Protein AF-A0A9P5XD31-F1 (afdb_monomer_lite)

Organism: NCBI:txid1400762

Foldseek 3Di:
DDDPPPPPDPDPDPLLVLLVVLLVCLQVVLVVLLVVLVVVLVVCPPDDPVVNVLSVVSSVLSPLSNVLSVLSNVCSVVVDLVSLVVSLVSLVVSLVVLVVSLVVVLVCLVPDDPVVVLCSQCPPPPDPVSSVVSSVVSVVCSVVSNVVSVVVSVSSVVSSVSSVVSSVVSVVVVVVVVVVVVVVVPPPDPPPPPPPPPPDDDDDDDDDDDDDDDDD

Radius of gyration: 34.74 Å; chains: 1; bounding box: 66×49×117 Å

Sequence (216 aa):
MAYVRSRKFCCCIPVRFGVFLLSFLGMGGGILLSVLGWWSIALIIPVSKPDEIALYFSSVMYTLLALVSLFGFAGAIIKSIRMVASFASALLVHLVFSVGIGIYAIYTVFKQDPQDIFNKCVGNAGDAYAESICKDSFAIIKGVTIAVYIITWLLQLYAYFVVLRYVEQLEHEESLKRQVIDNILSRPAPINVTTYSAFGSATQPRSAFVNGTNRV

Structure (mmCIF, N/CA/C/O backbone):
data_AF-A0A9P5XD31-F1
#
_entry.id   AF-A0A9P5XD31-F1
#
loop_
_atom_site.group_PDB
_atom_site.id
_atom_site.type_symbol
_atom_site.label_atom_id
_atom_site.label_alt_id
_atom_site.label_comp_id
_atom_site.label_asym_id
_atom_site.label_entity_id
_atom_site.label_seq_id
_atom_site.pdbx_PDB_ins_code
_atom_site.Cartn_x
_atom_site.Cartn_y
_atom_site.Cartn_z
_atom_site.occupancy
_atom_site.B_iso_or_equiv
_atom_site.auth_seq_id
_atom_site.auth_comp_id
_atom_site.auth_asym_id
_atom_site.auth_atom_id
_atom_site.pdbx_PDB_model_num
ATOM 1 N N . MET A 1 1 ? -17.169 12.763 39.592 1.00 40.88 1 MET A N 1
ATOM 2 C CA . MET A 1 1 ? -17.430 12.922 38.145 1.00 40.88 1 MET A CA 1
ATOM 3 C C . MET A 1 1 ? -16.132 12.619 37.420 1.00 40.88 1 MET A C 1
ATOM 5 O O . MET A 1 1 ? -15.160 13.330 37.634 1.00 40.88 1 MET A O 1
ATOM 9 N N . ALA A 1 2 ? -16.065 11.510 36.682 1.00 43.47 2 ALA A N 1
ATOM 10 C CA . ALA A 1 2 ? -14.850 11.126 35.971 1.00 43.47 2 ALA A CA 1
ATOM 11 C C . ALA A 1 2 ? -14.602 12.127 34.838 1.00 43.47 2 ALA A C 1
ATOM 13 O O . ALA A 1 2 ? -15.393 12.231 33.902 1.00 43.47 2 ALA A O 1
ATOM 14 N N . TYR A 1 3 ? -13.529 12.904 34.957 1.00 42.12 3 TYR A N 1
ATOM 15 C CA . TYR A 1 3 ? -13.104 13.842 33.931 1.00 42.12 3 TYR A CA 1
ATOM 16 C C . TYR A 1 3 ? -12.555 13.029 32.754 1.00 42.12 3 TYR A C 1
ATOM 18 O O . TYR A 1 3 ? -11.402 12.596 32.763 1.00 42.12 3 TYR A O 1
ATOM 26 N N . VAL A 1 4 ? -13.397 12.757 31.754 1.00 47.59 4 VAL A N 1
ATOM 27 C CA . VAL A 1 4 ? -12.960 12.128 30.505 1.00 47.59 4 VAL A CA 1
ATOM 28 C C . VAL A 1 4 ? -12.136 13.168 29.761 1.00 47.59 4 VAL A C 1
ATOM 30 O O . VAL A 1 4 ? -12.658 14.000 29.021 1.00 47.59 4 VAL A O 1
ATOM 33 N N . ARG A 1 5 ? -10.823 13.160 30.006 1.00 56.38 5 ARG A N 1
ATOM 34 C CA . ARG A 1 5 ? -9.861 13.977 29.271 1.00 56.38 5 ARG A CA 1
ATOM 35 C C . ARG A 1 5 ? -9.979 13.591 27.801 1.00 56.38 5 ARG A C 1
ATOM 37 O O . ARG A 1 5 ? -9.493 12.539 27.392 1.00 56.38 5 ARG A O 1
ATOM 44 N N . SER A 1 6 ? -10.659 14.428 27.020 1.00 50.31 6 SER A N 1
ATOM 45 C CA . SER A 1 6 ? -10.704 14.317 25.565 1.00 50.31 6 SER A CA 1
ATOM 46 C C . SER A 1 6 ? -9.261 14.368 25.066 1.00 50.31 6 SER A C 1
ATOM 48 O O . SER A 1 6 ? -8.635 15.429 25.047 1.00 50.31 6 SER A O 1
ATOM 50 N N . ARG A 1 7 ? -8.683 13.204 24.748 1.00 56.47 7 ARG A N 1
ATOM 51 C CA . ARG A 1 7 ? -7.345 13.110 24.162 1.00 56.47 7 ARG A CA 1
ATOM 52 C C . ARG A 1 7 ? -7.450 13.546 22.703 1.00 56.47 7 ARG A C 1
ATOM 54 O O . ARG A 1 7 ? -7.589 12.731 21.800 1.00 56.47 7 ARG A O 1
ATOM 61 N N . LYS A 1 8 ? -7.446 14.864 22.494 1.00 42.41 8 LYS A N 1
ATOM 62 C CA . LYS A 1 8 ? -7.222 15.507 21.197 1.00 42.41 8 LYS A CA 1
ATOM 63 C C . LYS A 1 8 ? -5.793 15.155 20.771 1.00 42.41 8 LYS A C 1
ATOM 65 O O . LYS A 1 8 ? -4.841 15.759 21.255 1.00 42.41 8 LYS A O 1
ATOM 70 N N . PHE A 1 9 ? -5.635 14.129 19.942 1.00 45.38 9 PHE A N 1
ATOM 71 C CA . PHE A 1 9 ? -4.352 13.843 19.301 1.00 45.38 9 PHE A CA 1
ATOM 72 C C . PHE A 1 9 ? -4.070 14.904 18.224 1.00 45.38 9 PHE A C 1
ATOM 74 O O . PHE A 1 9 ? -4.993 15.331 17.532 1.00 45.38 9 PHE A O 1
ATOM 81 N N . CYS A 1 10 ? -2.811 15.357 18.179 1.00 46.56 10 CYS A N 1
ATOM 82 C CA . CYS A 1 10 ? -2.215 16.405 17.340 1.00 46.56 10 CYS A CA 1
ATOM 83 C C . CYS A 1 10 ? -3.060 16.892 16.147 1.00 46.56 10 CYS A C 1
ATOM 85 O O . CYS A 1 10 ? -3.234 16.175 15.167 1.00 46.56 10 CYS A O 1
ATOM 87 N N . CYS A 1 11 ? -3.475 18.163 16.215 1.00 45.62 11 CYS A N 1
ATOM 88 C CA . CYS A 1 11 ? -4.006 18.961 15.103 1.00 45.62 11 CYS A CA 1
ATOM 89 C C . CYS A 1 11 ? -5.365 18.513 14.528 1.00 45.62 11 CYS A C 1
ATOM 91 O O . CYS A 1 11 ? -5.452 18.184 13.357 1.00 45.62 11 CYS A O 1
ATOM 93 N N . CYS A 1 12 ? -6.441 18.571 15.323 1.00 50.81 12 CYS A N 1
ATOM 94 C CA . CYS A 1 12 ? -7.855 18.680 14.891 1.00 50.81 12 CYS A CA 1
ATOM 95 C C . CYS A 1 12 ? -8.448 17.648 13.903 1.00 50.81 12 CYS A C 1
ATOM 97 O O . CYS A 1 12 ? -9.654 17.704 13.666 1.00 50.81 12 CYS A O 1
ATOM 99 N N . ILE A 1 13 ? -7.685 16.699 13.364 1.00 52.78 13 ILE A N 1
ATOM 100 C CA . ILE A 1 13 ? -8.183 15.728 12.392 1.00 52.78 13 ILE A CA 1
ATOM 101 C C . ILE A 1 13 ? -8.625 14.477 13.156 1.00 52.78 13 ILE A C 1
ATOM 103 O O . ILE A 1 13 ? -7.798 13.803 13.774 1.00 52.78 13 ILE A O 1
ATOM 107 N N . PRO A 1 14 ? -9.928 14.143 13.166 1.00 66.81 14 PRO A N 1
ATOM 108 C CA . PRO A 1 14 ? -10.378 12.897 13.760 1.00 66.81 14 PRO A CA 1
ATOM 109 C C . PRO A 1 14 ? -9.692 11.738 13.032 1.00 66.81 14 PRO A C 1
ATOM 111 O O . PRO A 1 14 ? -9.735 11.669 11.808 1.00 66.81 14 PRO A O 1
ATOM 114 N N . VAL A 1 15 ? -9.108 10.801 13.785 1.00 65.62 15 VAL A N 1
ATOM 115 C CA . VAL A 1 15 ? -8.477 9.553 13.291 1.00 65.62 15 VAL A CA 1
ATOM 116 C C . VAL A 1 15 ? -9.346 8.853 12.230 1.00 65.62 15 VAL A C 1
ATOM 118 O O . VAL A 1 15 ? -8.844 8.290 11.262 1.00 65.62 15 VAL A O 1
ATOM 121 N N . ARG A 1 16 ? -10.672 8.986 12.354 1.00 71.69 16 ARG A N 1
ATOM 122 C CA . ARG A 1 16 ? -11.671 8.497 11.393 1.00 71.69 16 ARG A CA 1
ATOM 123 C C . ARG A 1 16 ? -11.577 9.128 9.998 1.00 71.69 16 ARG A C 1
ATOM 125 O O . ARG A 1 16 ? -11.766 8.422 9.017 1.00 71.69 16 ARG A O 1
ATOM 132 N N . PHE A 1 17 ? -11.280 10.423 9.895 1.00 76.88 17 PHE A N 1
ATOM 133 C CA . PHE A 1 17 ? -11.116 11.104 8.607 1.00 76.88 17 PHE A CA 1
ATOM 134 C C . PHE A 1 17 ? -9.840 10.650 7.891 1.00 76.88 17 PHE A C 1
ATOM 136 O O . PHE A 1 17 ? -9.850 10.496 6.676 1.00 76.88 17 PHE A O 1
ATOM 143 N N . GLY A 1 18 ? -8.777 10.345 8.645 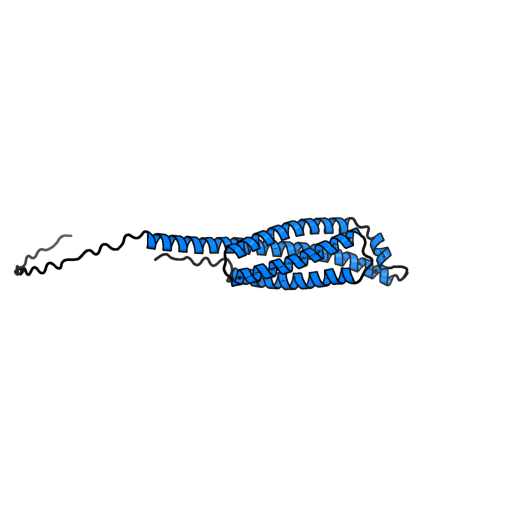1.00 75.56 18 GLY A N 1
ATOM 144 C CA . GLY A 1 18 ? -7.554 9.758 8.093 1.00 75.56 18 GLY A CA 1
ATOM 145 C C . GLY A 1 18 ? -7.817 8.412 7.415 1.00 75.56 18 GLY A C 1
ATOM 146 O O . GLY A 1 18 ? -7.471 8.237 6.252 1.00 75.56 18 GLY A O 1
ATOM 147 N N . VAL A 1 19 ? -8.507 7.489 8.098 1.00 74.44 19 VAL A N 1
ATOM 148 C CA . VAL A 1 19 ? -8.871 6.179 7.518 1.00 74.44 19 VAL A CA 1
ATOM 149 C C . VAL A 1 19 ? -9.775 6.341 6.292 1.00 74.44 19 VAL A C 1
ATOM 151 O O . VAL A 1 19 ? -9.590 5.639 5.299 1.00 74.44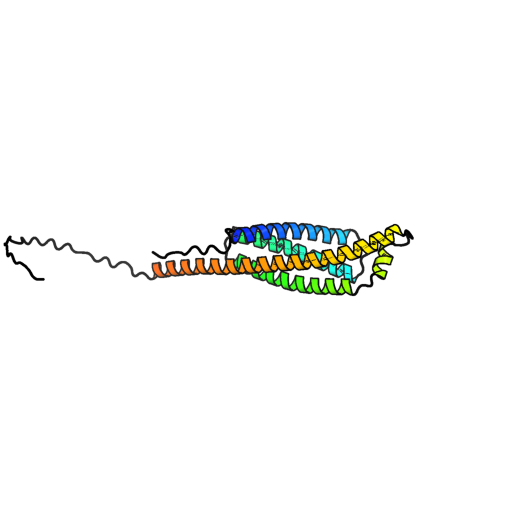 19 VAL A O 1
ATOM 154 N N . PHE A 1 20 ? -10.715 7.290 6.325 1.00 80.69 20 PHE A N 1
ATOM 155 C CA . PHE A 1 20 ? -11.604 7.573 5.198 1.00 80.69 20 PHE A CA 1
ATOM 156 C C . PHE A 1 20 ? -10.837 8.067 3.963 1.00 80.69 20 PHE A C 1
ATOM 158 O O . PHE A 1 20 ? -10.995 7.514 2.875 1.00 80.69 20 PHE A O 1
ATOM 165 N N . LEU A 1 21 ? -9.961 9.061 4.136 1.00 83.44 21 LEU A N 1
ATOM 166 C CA . LEU A 1 21 ? -9.166 9.627 3.046 1.00 83.44 21 LEU A CA 1
ATOM 167 C C . LEU A 1 21 ? -8.198 8.589 2.461 1.00 83.44 21 LEU A C 1
ATOM 169 O O . LEU A 1 21 ? -8.089 8.459 1.244 1.00 83.44 21 LEU A O 1
ATOM 173 N N . LEU A 1 22 ? -7.541 7.810 3.326 1.00 81.81 22 LEU A N 1
ATOM 174 C CA . LEU A 1 22 ? -6.624 6.745 2.916 1.00 81.81 22 LEU A CA 1
ATOM 175 C C . LEU A 1 22 ? -7.350 5.612 2.185 1.00 81.81 22 LEU A C 1
ATOM 177 O O . LEU A 1 22 ? -6.807 5.083 1.222 1.00 81.81 22 LEU A O 1
ATOM 181 N N . SER A 1 23 ? -8.583 5.277 2.578 1.00 84.75 23 SER A N 1
ATOM 182 C CA . SER A 1 23 ? -9.398 4.287 1.859 1.00 84.75 23 SER A CA 1
ATOM 183 C C . SER A 1 23 ? -9.803 4.796 0.475 1.00 84.75 23 SER A C 1
ATOM 185 O O . SER A 1 23 ? -9.784 4.034 -0.485 1.00 84.75 23 SER A O 1
ATOM 187 N N . PHE A 1 24 ? -10.118 6.089 0.344 1.00 86.31 24 PHE A N 1
ATOM 188 C CA . PHE A 1 24 ? -10.466 6.686 -0.947 1.00 86.31 24 PHE A CA 1
ATOM 189 C C . PHE A 1 24 ? -9.264 6.730 -1.901 1.00 86.31 24 PHE A C 1
ATOM 191 O O . PHE A 1 24 ? -9.373 6.332 -3.059 1.00 86.31 24 PHE A O 1
ATOM 198 N N . LEU A 1 25 ? -8.098 7.144 -1.396 1.00 86.69 25 LEU A N 1
ATOM 199 C CA . LEU A 1 25 ? -6.833 7.125 -2.136 1.00 86.69 25 LEU A CA 1
ATOM 200 C C . LEU A 1 25 ? -6.405 5.699 -2.499 1.00 86.69 25 LEU A C 1
ATOM 202 O O . LEU A 1 25 ? -6.011 5.455 -3.635 1.00 86.69 25 LEU A O 1
ATOM 206 N N . GLY A 1 26 ? -6.513 4.754 -1.563 1.00 85.81 26 GLY A N 1
ATOM 207 C CA . GLY A 1 26 ? -6.176 3.348 -1.785 1.00 85.81 26 GLY A CA 1
ATOM 208 C C . GLY A 1 26 ? -7.095 2.676 -2.803 1.00 85.81 26 GLY A C 1
ATOM 209 O O . GLY A 1 26 ? -6.621 1.949 -3.672 1.00 85.81 26 GLY A O 1
ATOM 210 N N . MET A 1 27 ? -8.395 2.976 -2.763 1.00 88.12 27 MET A N 1
ATOM 211 C CA . MET A 1 27 ? -9.366 2.471 -3.732 1.00 88.12 27 MET A CA 1
ATOM 212 C C . MET A 1 27 ? -9.144 3.090 -5.115 1.00 88.12 27 MET A C 1
ATOM 214 O O . MET A 1 27 ? -9.039 2.359 -6.095 1.00 88.12 27 MET A O 1
ATOM 218 N N . GLY A 1 28 ? -9.023 4.418 -5.202 1.00 89.38 28 GLY A N 1
ATOM 219 C CA . GLY A 1 28 ? -8.788 5.114 -6.468 1.00 89.38 28 GLY A CA 1
ATOM 220 C C . GLY A 1 28 ? -7.462 4.712 -7.113 1.00 89.38 28 GLY A C 1
ATOM 221 O O . GLY A 1 28 ? -7.433 4.325 -8.279 1.00 89.38 28 GLY A O 1
ATOM 222 N N . GLY A 1 29 ? -6.376 4.729 -6.336 1.00 87.25 29 GLY A N 1
ATOM 223 C CA . GLY A 1 29 ? -5.053 4.309 -6.791 1.00 87.25 29 GLY A CA 1
ATOM 224 C C . GLY A 1 29 ? -5.000 2.823 -7.147 1.00 87.25 29 GLY A C 1
ATOM 225 O O . GLY A 1 29 ? -4.500 2.471 -8.210 1.00 87.25 29 GLY A O 1
ATOM 226 N N . GLY A 1 30 ? -5.566 1.951 -6.307 1.00 88.44 30 GLY A N 1
ATOM 227 C CA . GLY A 1 30 ? -5.591 0.507 -6.543 1.00 88.44 30 GLY A CA 1
ATOM 228 C C . GLY A 1 30 ? -6.379 0.120 -7.794 1.00 88.44 30 GLY A C 1
ATOM 229 O O . GLY A 1 30 ? -5.882 -0.655 -8.606 1.00 88.44 30 GLY A O 1
ATOM 230 N N . ILE A 1 31 ? -7.571 0.693 -7.998 1.00 91.94 31 ILE A N 1
ATOM 231 C CA . ILE A 1 31 ? -8.388 0.427 -9.192 1.00 91.94 31 ILE A CA 1
ATOM 232 C C . ILE A 1 31 ? -7.684 0.941 -10.447 1.00 91.94 31 ILE A C 1
ATOM 234 O O . ILE A 1 31 ? -7.544 0.186 -11.406 1.00 91.94 31 ILE A O 1
ATOM 238 N N . LEU A 1 32 ? -7.215 2.193 -10.445 1.00 92.50 32 LEU A N 1
ATOM 239 C CA . LEU A 1 32 ? -6.570 2.788 -11.616 1.00 92.50 32 LEU A CA 1
ATOM 240 C C . LEU A 1 32 ? -5.329 1.985 -12.032 1.00 92.50 32 LEU A C 1
ATOM 242 O O . LEU A 1 32 ? -5.208 1.591 -13.190 1.00 92.50 32 LEU A O 1
ATOM 246 N N . LEU A 1 33 ? -4.438 1.686 -11.082 1.00 89.75 33 LEU A N 1
ATOM 247 C CA . LEU A 1 33 ? -3.218 0.923 -11.353 1.00 89.75 33 LEU A CA 1
ATOM 248 C C . LEU A 1 33 ? -3.513 -0.529 -11.734 1.00 89.75 33 LEU A C 1
ATOM 250 O O . LEU A 1 33 ? -2.829 -1.082 -12.589 1.00 89.75 33 LEU A O 1
ATOM 254 N N . SER A 1 34 ? -4.547 -1.142 -11.154 1.00 90.88 34 SER A N 1
ATOM 255 C CA . SER A 1 34 ? -4.960 -2.491 -11.533 1.00 90.88 34 SER A CA 1
ATOM 256 C C . SER A 1 34 ? -5.483 -2.546 -12.966 1.00 90.88 34 SER A C 1
ATOM 258 O O . SER A 1 34 ? -5.060 -3.415 -13.725 1.00 90.88 34 SER A O 1
ATOM 260 N N . VAL A 1 35 ? -6.360 -1.615 -13.356 1.00 92.62 35 VAL A N 1
ATOM 261 C CA . VAL A 1 35 ? -6.885 -1.546 -14.725 1.00 92.62 35 VAL A CA 1
ATOM 262 C C . VAL A 1 35 ? -5.742 -1.333 -15.712 1.00 92.62 35 VAL A C 1
ATOM 264 O O . VAL A 1 35 ? -5.664 -2.064 -16.692 1.00 92.62 35 VAL A O 1
ATOM 267 N N . LEU A 1 36 ? -4.817 -0.409 -15.429 1.00 89.25 36 LEU A N 1
ATOM 268 C CA . LEU A 1 36 ? -3.641 -0.182 -16.275 1.00 89.25 36 LEU A CA 1
ATOM 269 C C . LEU A 1 36 ? -2.738 -1.420 -16.365 1.00 89.25 36 LEU A C 1
ATOM 271 O O . LEU A 1 36 ? -2.255 -1.739 -17.451 1.00 89.25 36 LEU A O 1
ATOM 275 N N . GLY A 1 37 ? -2.540 -2.137 -15.257 1.00 87.12 37 GLY A N 1
ATOM 276 C CA . GLY A 1 37 ? -1.764 -3.376 -15.222 1.00 87.12 37 GLY A CA 1
ATOM 277 C C . GLY A 1 37 ? -2.378 -4.459 -16.106 1.00 87.12 37 GLY A C 1
ATOM 278 O O . GLY A 1 37 ? -1.734 -4.939 -17.035 1.00 87.12 37 GLY A O 1
ATOM 279 N N . TRP A 1 38 ? -3.659 -4.773 -15.899 1.00 91.31 38 TRP A N 1
ATOM 280 C CA . TRP A 1 38 ? -4.370 -5.770 -16.706 1.00 91.31 38 TRP A CA 1
ATOM 281 C C . TRP A 1 38 ? -4.480 -5.374 -18.176 1.00 91.31 38 TRP A C 1
ATOM 283 O O . TRP A 1 38 ? -4.311 -6.217 -19.054 1.00 91.31 38 TRP A O 1
ATOM 293 N N . TRP A 1 39 ? -4.713 -4.091 -18.451 1.00 90.12 39 TRP A N 1
ATOM 294 C CA . TRP A 1 39 ? -4.734 -3.552 -19.806 1.00 90.12 39 TRP A CA 1
ATOM 295 C C . TRP A 1 39 ? -3.386 -3.733 -20.513 1.00 90.12 39 TRP A C 1
ATOM 297 O O . TRP A 1 39 ? -3.344 -4.136 -21.673 1.00 90.12 39 TRP A O 1
ATOM 307 N N . SER A 1 40 ? -2.280 -3.509 -19.798 1.00 85.12 40 SER A N 1
ATOM 308 C CA . SER A 1 40 ? -0.928 -3.709 -20.332 1.00 85.12 40 SER A CA 1
ATOM 309 C C . SER A 1 40 ? -0.640 -5.178 -20.651 1.00 85.12 40 SER A C 1
ATOM 311 O O . SER A 1 40 ? 0.004 -5.462 -21.658 1.00 85.12 40 SER A O 1
ATOM 313 N N . ILE A 1 41 ? -1.155 -6.112 -19.842 1.00 85.50 41 ILE A N 1
ATOM 314 C CA . ILE A 1 41 ? -1.060 -7.559 -20.112 1.00 85.50 41 ILE A CA 1
ATOM 315 C C . ILE A 1 41 ? -1.886 -7.923 -21.353 1.00 85.50 41 ILE A C 1
ATOM 317 O O . ILE A 1 41 ? -1.418 -8.655 -22.223 1.00 85.50 41 ILE A O 1
ATOM 321 N N . ALA A 1 42 ? -3.112 -7.403 -21.450 1.00 85.00 42 ALA A N 1
ATOM 322 C CA . ALA A 1 42 ? -4.048 -7.744 -22.519 1.00 85.00 42 ALA A CA 1
ATOM 323 C C . ALA A 1 42 ? -3.584 -7.281 -23.911 1.00 85.00 42 ALA A C 1
ATOM 325 O O . ALA A 1 42 ? -3.917 -7.921 -24.906 1.00 85.00 42 ALA A O 1
ATOM 326 N N . LEU A 1 43 ? -2.813 -6.191 -23.996 1.00 81.00 43 LEU A N 1
ATOM 327 C CA . LEU A 1 43 ? -2.367 -5.615 -25.268 1.00 81.00 43 LEU A CA 1
ATOM 328 C C . LEU A 1 43 ? -1.091 -6.238 -25.867 1.00 81.00 43 LEU A C 1
ATOM 330 O O . LEU A 1 43 ? -0.608 -5.720 -26.869 1.00 81.00 43 LEU A O 1
ATOM 334 N N . ILE A 1 44 ? -0.569 -7.344 -25.313 1.00 61.69 44 ILE A N 1
ATOM 335 C CA . ILE A 1 44 ? 0.600 -8.097 -25.830 1.00 61.69 44 ILE A CA 1
ATOM 336 C C . ILE A 1 44 ? 1.724 -7.155 -26.297 1.00 61.69 44 ILE A C 1
ATOM 338 O O . ILE A 1 44 ? 2.248 -7.254 -27.408 1.00 61.69 44 ILE A O 1
ATOM 342 N N . ILE A 1 45 ? 2.104 -6.201 -25.448 1.00 65.38 45 ILE A N 1
ATOM 343 C CA . ILE A 1 45 ? 3.377 -5.512 -25.654 1.00 65.38 45 ILE A CA 1
ATOM 344 C C . ILE A 1 45 ? 4.453 -6.595 -25.465 1.00 65.38 45 ILE A C 1
ATOM 346 O O . ILE A 1 45 ? 4.367 -7.336 -24.485 1.00 65.38 45 ILE A O 1
ATOM 350 N N . PRO A 1 46 ? 5.422 -6.773 -26.384 1.00 59.50 46 PRO A N 1
ATOM 351 C CA . PRO A 1 46 ? 6.455 -7.799 -26.260 1.00 59.50 46 PRO A CA 1
ATOM 352 C C . PRO A 1 46 ? 7.386 -7.467 -25.086 1.00 59.50 46 PRO A C 1
ATOM 354 O O . PRO A 1 46 ? 8.442 -6.854 -25.234 1.00 59.50 46 PRO A O 1
ATOM 357 N N . VAL A 1 47 ? 6.958 -7.859 -23.892 1.00 64.38 47 VAL A N 1
ATOM 358 C CA . VAL A 1 47 ? 7.669 -7.676 -22.634 1.00 64.38 47 VAL A CA 1
ATOM 359 C C . VAL A 1 47 ? 8.578 -8.885 -22.403 1.00 64.38 47 VAL A C 1
ATOM 361 O O . VAL A 1 47 ? 8.306 -10.000 -22.850 1.00 64.38 47 VAL A O 1
ATOM 364 N N . SER A 1 48 ? 9.726 -8.672 -21.761 1.00 69.62 48 SER A N 1
ATOM 365 C CA . SER A 1 48 ? 10.624 -9.777 -21.431 1.00 69.62 48 SER A CA 1
ATOM 366 C C . SER A 1 48 ? 9.961 -10.713 -20.403 1.00 69.62 48 SER A C 1
ATOM 368 O O . SER A 1 48 ? 9.228 -10.253 -19.532 1.00 69.62 48 SER A O 1
ATOM 370 N N . LYS A 1 49 ? 10.222 -12.029 -20.469 1.00 76.19 49 LYS A N 1
ATOM 371 C CA . LYS A 1 49 ? 9.648 -13.012 -19.525 1.00 76.19 49 LYS A CA 1
ATOM 372 C C . LYS A 1 49 ? 9.757 -12.623 -18.035 1.00 76.19 49 LYS A C 1
ATOM 374 O O . LYS A 1 49 ? 8.781 -12.831 -17.318 1.00 76.19 49 LYS A O 1
ATOM 379 N N . PRO A 1 50 ? 10.888 -12.089 -17.523 1.00 71.69 50 PRO A N 1
ATOM 380 C CA . PRO A 1 50 ? 10.948 -11.669 -16.119 1.00 71.69 50 PRO A CA 1
ATOM 381 C C . PRO A 1 50 ? 10.069 -10.445 -15.819 1.00 71.69 50 PRO A C 1
ATOM 383 O O . PRO A 1 50 ? 9.479 -10.371 -14.741 1.00 71.69 50 PRO A O 1
ATOM 386 N N . ASP A 1 51 ? 9.935 -9.522 -16.770 1.00 74.94 51 ASP A N 1
ATOM 387 C CA . ASP A 1 51 ? 9.125 -8.311 -16.610 1.00 74.94 51 ASP A CA 1
ATOM 388 C C . ASP A 1 51 ? 7.620 -8.628 -16.682 1.00 74.94 51 ASP A C 1
ATOM 390 O O . ASP A 1 51 ? 6.826 -8.030 -15.958 1.00 74.94 51 ASP A O 1
ATOM 394 N N . GLU A 1 52 ? 7.224 -9.622 -17.484 1.00 82.56 52 GLU A N 1
ATOM 395 C CA . GLU A 1 52 ? 5.845 -10.123 -17.565 1.00 82.56 52 GLU A CA 1
ATOM 396 C C . GLU A 1 52 ? 5.366 -10.668 -16.211 1.00 82.56 52 GLU A C 1
ATOM 398 O O . GLU A 1 52 ? 4.282 -10.323 -15.733 1.00 82.56 52 GLU A O 1
ATOM 403 N N . ILE A 1 53 ? 6.211 -11.465 -15.549 1.00 84.12 53 ILE A N 1
ATOM 404 C CA . ILE A 1 53 ? 5.916 -12.031 -14.229 1.00 84.12 53 ILE A CA 1
ATOM 405 C C . ILE A 1 53 ? 5.757 -10.911 -13.193 1.00 84.12 53 ILE A C 1
ATOM 407 O O . ILE A 1 53 ? 4.801 -10.920 -12.414 1.00 84.12 53 ILE A O 1
ATOM 411 N N . ALA A 1 54 ? 6.665 -9.930 -13.190 1.00 82.75 54 ALA A N 1
ATOM 412 C CA . ALA A 1 54 ? 6.585 -8.791 -12.279 1.00 82.75 54 ALA A CA 1
ATOM 413 C C . ALA A 1 54 ? 5.289 -7.992 -12.491 1.00 82.75 54 ALA A C 1
ATOM 415 O O . ALA A 1 54 ? 4.598 -7.670 -11.524 1.00 82.75 54 ALA A O 1
ATOM 416 N N . LEU A 1 55 ? 4.914 -7.740 -13.748 1.00 83.81 55 LEU A N 1
ATOM 417 C CA . LEU A 1 55 ? 3.714 -6.987 -14.103 1.00 83.81 55 LEU A CA 1
ATOM 418 C C . LEU A 1 55 ? 2.428 -7.725 -13.695 1.00 83.81 55 LEU A C 1
ATOM 420 O O . LEU A 1 55 ? 1.486 -7.102 -13.192 1.00 83.81 55 LEU A O 1
ATOM 424 N N . TYR A 1 56 ? 2.410 -9.055 -13.812 1.00 88.88 56 TYR A N 1
ATOM 425 C CA . TYR A 1 56 ? 1.319 -9.893 -13.314 1.00 88.88 56 TYR A CA 1
ATOM 426 C C . TYR A 1 56 ? 1.165 -9.783 -11.790 1.00 88.88 56 TYR A C 1
ATOM 428 O O . TYR A 1 56 ? 0.078 -9.478 -11.290 1.00 88.88 56 TYR A O 1
ATOM 436 N N . PHE A 1 57 ? 2.255 -9.952 -11.033 1.00 89.81 57 PHE A N 1
ATOM 437 C CA . PHE A 1 57 ? 2.221 -9.837 -9.572 1.00 89.81 57 PHE A CA 1
ATOM 438 C C . PHE A 1 57 ? 1.848 -8.431 -9.095 1.00 89.81 57 PHE A C 1
ATOM 440 O O . PHE A 1 57 ? 1.054 -8.305 -8.163 1.00 89.81 57 PHE A O 1
ATOM 447 N N . SER A 1 58 ? 2.351 -7.377 -9.742 1.00 87.00 58 SER A N 1
ATOM 448 C CA . SER A 1 58 ? 1.960 -5.997 -9.439 1.00 87.00 58 SER A CA 1
ATOM 449 C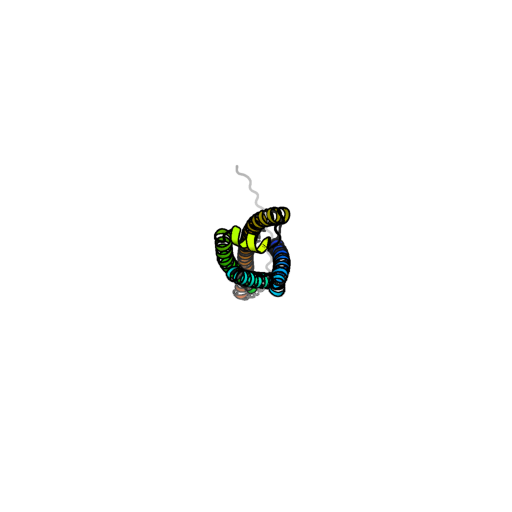 C . SER A 1 58 ? 0.467 -5.769 -9.688 1.00 87.00 58 SER A C 1
ATOM 451 O O . SER A 1 58 ? -0.206 -5.175 -8.848 1.00 87.00 58 SER A O 1
ATOM 453 N N . SER A 1 59 ? -0.088 -6.305 -10.780 1.00 90.31 59 SER A N 1
ATOM 454 C CA . SER A 1 59 ? -1.522 -6.191 -11.088 1.00 90.31 59 SER A CA 1
ATOM 455 C C . SER A 1 59 ? -2.392 -6.869 -10.024 1.00 90.31 59 SER A C 1
ATOM 457 O O . SER A 1 59 ? -3.359 -6.273 -9.547 1.00 90.31 59 SER A O 1
ATOM 459 N N . VAL A 1 60 ? -2.012 -8.076 -9.589 1.00 91.81 60 VAL A N 1
ATOM 460 C CA . VAL A 1 60 ? -2.677 -8.800 -8.489 1.00 91.81 60 VAL A CA 1
ATOM 461 C C . VAL A 1 60 ? -2.503 -8.076 -7.149 1.00 91.81 60 VAL A C 1
ATOM 463 O O . VAL A 1 60 ? -3.413 -8.024 -6.327 1.00 91.81 60 VAL A O 1
ATOM 466 N N . MET A 1 61 ? -1.346 -7.470 -6.903 1.00 90.06 61 MET A N 1
ATOM 467 C CA . MET A 1 61 ? -1.117 -6.685 -5.694 1.00 90.06 61 MET A CA 1
ATOM 468 C C . MET A 1 61 ? -2.051 -5.466 -5.646 1.00 90.06 61 MET A C 1
ATOM 470 O O . MET A 1 61 ? -2.660 -5.208 -4.609 1.00 90.06 61 MET A O 1
ATOM 474 N N . TYR A 1 62 ? -2.222 -4.739 -6.753 1.00 89.88 62 TYR A N 1
ATOM 475 C CA . TYR A 1 62 ? -3.115 -3.577 -6.796 1.00 89.88 62 TYR A CA 1
ATOM 476 C C . TYR A 1 62 ? -4.601 -3.951 -6.693 1.00 89.88 62 TYR A C 1
ATOM 478 O O . TYR A 1 62 ? -5.359 -3.207 -6.066 1.00 89.88 62 TYR A O 1
ATOM 486 N N . THR A 1 63 ? -5.028 -5.117 -7.201 1.00 91.38 63 THR A N 1
ATOM 487 C CA . THR A 1 63 ? -6.395 -5.612 -6.938 1.00 91.38 63 THR A CA 1
ATOM 488 C C . THR A 1 63 ? -6.598 -5.925 -5.458 1.00 91.38 63 THR A C 1
ATOM 490 O O . THR A 1 63 ? -7.615 -5.535 -4.884 1.00 91.38 63 THR A O 1
ATOM 493 N N . LEU A 1 64 ? -5.621 -6.567 -4.808 1.00 90.00 64 LEU A N 1
ATOM 494 C CA . LEU A 1 64 ? -5.663 -6.811 -3.366 1.00 90.00 64 LEU A CA 1
ATOM 495 C C . LEU A 1 64 ? -5.709 -5.498 -2.581 1.00 90.00 64 LEU A C 1
ATOM 497 O O . LEU A 1 64 ? -6.489 -5.391 -1.639 1.00 90.00 64 LEU A O 1
ATOM 501 N N . LEU A 1 65 ? -4.949 -4.479 -2.990 1.00 88.31 65 LEU A N 1
ATOM 502 C CA . LEU A 1 65 ? -5.001 -3.153 -2.372 1.00 88.31 65 LEU A CA 1
ATOM 503 C C . LEU A 1 65 ? -6.395 -2.519 -2.497 1.00 88.31 65 LEU A C 1
ATOM 505 O O . LEU A 1 65 ? -6.889 -1.935 -1.529 1.00 88.31 65 LEU A O 1
ATOM 509 N N . ALA A 1 66 ? -7.052 -2.665 -3.651 1.00 88.94 66 ALA A N 1
ATOM 510 C CA . ALA A 1 66 ? -8.420 -2.191 -3.851 1.00 88.94 66 ALA A CA 1
ATOM 511 C C . ALA A 1 66 ? -9.409 -2.917 -2.920 1.00 88.94 66 ALA A C 1
ATOM 513 O O . ALA A 1 66 ? -10.217 -2.266 -2.256 1.00 88.94 66 ALA A O 1
ATOM 514 N N . LEU A 1 67 ? -9.300 -4.245 -2.791 1.00 89.94 67 LEU A N 1
ATOM 515 C CA . LEU A 1 67 ? -10.126 -5.037 -1.872 1.00 89.94 67 LEU A CA 1
ATOM 516 C C . LEU A 1 67 ? -9.891 -4.652 -0.408 1.00 89.94 67 LEU A C 1
ATOM 518 O O . LEU A 1 67 ? -10.844 -4.415 0.331 1.00 89.94 67 LEU A O 1
ATOM 522 N N . VAL A 1 68 ? -8.629 -4.538 0.012 1.00 87.50 68 VAL A N 1
ATOM 523 C CA . VAL A 1 68 ? -8.259 -4.096 1.364 1.00 87.50 68 VAL A CA 1
ATOM 524 C C . VAL A 1 68 ? -8.836 -2.705 1.633 1.00 87.50 68 VAL A C 1
ATOM 526 O O . VAL A 1 68 ? -9.435 -2.493 2.684 1.00 87.50 68 VAL A O 1
ATOM 529 N N . SER A 1 69 ? -8.770 -1.786 0.666 1.00 87.69 69 SER A N 1
ATOM 530 C CA . SER A 1 69 ? -9.358 -0.443 0.784 1.00 87.69 69 SER A CA 1
ATOM 531 C C . SER A 1 69 ? -10.882 -0.470 0.967 1.00 87.69 69 SER A C 1
ATOM 533 O O . SER A 1 69 ? -11.407 0.304 1.768 1.00 87.69 69 SER A O 1
ATOM 535 N N . LEU A 1 70 ? -11.594 -1.394 0.311 1.00 86.44 70 LEU A N 1
ATOM 536 C CA . LEU A 1 70 ? -13.033 -1.603 0.534 1.00 86.44 70 LEU A CA 1
ATOM 537 C C . LEU A 1 70 ? -13.325 -2.095 1.958 1.00 86.44 70 LEU A C 1
ATOM 539 O O . LEU A 1 70 ? -14.255 -1.608 2.602 1.00 86.44 70 LEU A O 1
ATOM 543 N N . PHE A 1 71 ? -12.512 -3.017 2.482 1.00 85.12 71 PHE A N 1
ATOM 544 C CA . PHE A 1 71 ? -12.634 -3.468 3.871 1.00 85.12 71 PHE A CA 1
ATOM 545 C C . PHE A 1 71 ? -12.338 -2.347 4.874 1.00 85.12 71 PHE A C 1
ATOM 547 O O . PHE A 1 71 ? -13.052 -2.223 5.869 1.00 85.12 71 PHE A O 1
ATOM 554 N N . GLY A 1 72 ? -11.342 -1.499 4.602 1.00 81.44 72 GLY A N 1
ATOM 555 C CA . GLY A 1 72 ? -11.039 -0.312 5.407 1.00 81.44 72 GLY A CA 1
ATOM 556 C C . GLY A 1 72 ? -12.202 0.679 5.440 1.00 81.44 72 GLY A C 1
ATOM 557 O O . GLY A 1 72 ? -12.590 1.156 6.511 1.00 81.44 72 GLY A O 1
ATOM 558 N N . PHE A 1 73 ? -12.830 0.907 4.284 1.00 83.50 73 PHE A N 1
ATOM 559 C CA . PHE A 1 73 ? -14.021 1.743 4.160 1.00 83.50 73 PHE A CA 1
ATOM 560 C C . PHE A 1 73 ? -15.211 1.175 4.949 1.00 83.50 73 PHE A C 1
ATOM 562 O O . PHE A 1 73 ? -15.825 1.885 5.747 1.00 83.50 73 PHE A O 1
ATOM 569 N N . ALA A 1 74 ? -15.502 -0.122 4.802 1.00 85.19 74 ALA A N 1
ATOM 570 C CA . ALA A 1 74 ? -16.567 -0.787 5.552 1.00 85.19 74 ALA A CA 1
ATOM 571 C C . ALA A 1 74 ? -16.300 -0.782 7.070 1.00 85.19 74 ALA A C 1
ATOM 573 O O . ALA A 1 74 ? -17.201 -0.505 7.864 1.00 85.19 74 ALA A O 1
ATOM 574 N N . GLY A 1 75 ? -15.053 -1.021 7.487 1.00 76.31 75 GLY A N 1
ATOM 575 C CA . GLY A 1 75 ? -14.637 -0.986 8.890 1.00 76.31 75 GLY A CA 1
ATOM 576 C C . GLY A 1 75 ? -14.829 0.389 9.536 1.00 76.31 75 GLY A C 1
ATOM 577 O O . GLY A 1 75 ? -15.249 0.471 10.693 1.00 76.31 75 GLY A O 1
ATOM 578 N N . ALA A 1 76 ? -14.609 1.468 8.777 1.00 74.75 76 ALA A N 1
ATOM 579 C CA . ALA A 1 76 ? -14.860 2.832 9.237 1.00 74.75 76 ALA A CA 1
ATOM 580 C C . ALA A 1 76 ? -16.352 3.105 9.508 1.00 74.75 76 ALA A C 1
ATOM 582 O O . ALA A 1 76 ? -16.674 3.868 10.421 1.00 74.75 76 ALA A O 1
ATOM 583 N N . ILE A 1 77 ? -17.256 2.462 8.759 1.00 82.31 77 ILE A N 1
ATOM 584 C CA . ILE A 1 77 ? -18.711 2.604 8.922 1.00 82.31 77 ILE A CA 1
ATOM 585 C C . ILE A 1 77 ? -19.224 1.750 10.089 1.00 82.31 77 ILE A C 1
ATOM 587 O O . ILE A 1 77 ? -19.981 2.235 10.927 1.00 82.31 77 ILE A O 1
ATOM 591 N N . ILE A 1 78 ? -18.807 0.483 10.168 1.00 81.75 78 ILE A N 1
ATOM 592 C CA . ILE A 1 78 ? -19.423 -0.520 11.057 1.00 81.75 78 ILE A CA 1
ATOM 593 C C . ILE A 1 78 ? -18.984 -0.357 12.530 1.00 81.75 78 ILE A C 1
ATOM 595 O O . ILE A 1 78 ? -19.609 -0.914 13.431 1.00 81.75 78 ILE A O 1
ATOM 599 N N . LYS A 1 79 ? -17.933 0.432 12.815 1.00 79.69 79 LYS A N 1
ATOM 600 C CA . LYS A 1 79 ? -17.377 0.656 14.171 1.00 79.69 79 LYS A CA 1
ATOM 601 C C . LYS A 1 79 ? -17.119 -0.658 14.943 1.00 79.69 79 LYS A C 1
ATOM 603 O O . LYS A 1 79 ? -17.248 -0.696 16.167 1.00 79.69 79 LYS A O 1
ATOM 608 N N . SER A 1 80 ? -16.760 -1.744 14.254 1.00 81.25 80 SER A N 1
ATOM 609 C CA . SER A 1 80 ? -16.476 -3.036 14.888 1.00 81.25 80 SER A CA 1
ATOM 610 C C . SER A 1 80 ? -14.971 -3.260 15.047 1.00 81.25 80 SER A C 1
ATOM 612 O O . SER A 1 80 ? -14.202 -3.214 14.088 1.00 81.25 80 SER A O 1
ATOM 614 N N . ILE A 1 81 ? -14.538 -3.544 16.278 1.00 81.00 81 ILE A N 1
ATOM 615 C CA . ILE A 1 81 ? -13.117 -3.730 16.624 1.00 81.00 81 ILE A CA 1
ATOM 616 C C . ILE A 1 81 ? -12.493 -4.874 15.831 1.00 81.00 81 ILE A C 1
ATOM 618 O O . ILE A 1 81 ? -11.397 -4.735 15.300 1.00 81.00 81 ILE A O 1
ATOM 622 N N . ARG A 1 82 ? -13.217 -5.990 15.698 1.00 82.62 82 ARG A N 1
ATOM 623 C CA . ARG A 1 82 ? -12.723 -7.180 14.995 1.00 82.62 82 ARG A CA 1
ATOM 624 C C . ARG A 1 82 ? -12.449 -6.914 13.515 1.00 82.62 82 ARG A C 1
ATOM 626 O O . ARG A 1 82 ? -11.419 -7.357 13.019 1.00 82.62 82 ARG A O 1
ATOM 633 N N . MET A 1 83 ? -13.318 -6.169 12.823 1.00 80.38 83 MET A N 1
ATOM 634 C CA . MET A 1 83 ? -13.091 -5.862 11.405 1.00 80.38 83 MET A CA 1
ATOM 635 C C . MET A 1 83 ? -11.917 -4.905 11.231 1.00 80.38 83 MET A C 1
ATOM 637 O O . MET A 1 83 ? -11.060 -5.138 10.383 1.00 80.38 83 MET A O 1
ATOM 641 N N . VAL A 1 84 ? -11.824 -3.881 12.081 1.00 82.25 84 VAL A N 1
ATOM 642 C CA . VAL A 1 84 ? -10.711 -2.922 12.058 1.00 82.25 84 VAL A CA 1
ATOM 643 C C . VAL A 1 84 ? -9.375 -3.617 12.360 1.00 82.25 84 VAL A C 1
ATOM 645 O O . VAL A 1 84 ? -8.387 -3.364 11.675 1.00 82.25 84 VAL A O 1
ATOM 648 N N . ALA A 1 85 ? -9.343 -4.544 13.322 1.00 85.75 85 ALA A N 1
ATOM 649 C CA . ALA A 1 85 ? -8.154 -5.337 13.633 1.00 85.75 85 ALA A CA 1
ATOM 650 C C . ALA A 1 85 ? -7.750 -6.262 12.470 1.00 85.75 85 ALA A C 1
ATOM 652 O O . ALA A 1 85 ? -6.572 -6.331 12.125 1.00 85.75 85 ALA A O 1
ATOM 653 N N . SER A 1 86 ? -8.714 -6.924 11.816 1.00 86.69 86 SER A N 1
ATOM 654 C CA . SER A 1 86 ? -8.436 -7.750 10.629 1.00 86.69 86 SER A CA 1
ATOM 655 C C . SER A 1 86 ? -7.945 -6.931 9.431 1.00 86.69 86 SER A C 1
ATOM 657 O O . SER A 1 86 ? -7.101 -7.380 8.663 1.00 86.69 86 SER A O 1
ATOM 659 N N . PHE A 1 87 ? -8.427 -5.695 9.293 1.00 86.44 87 PHE A N 1
ATOM 660 C CA . PHE A 1 87 ? -7.936 -4.763 8.288 1.00 86.44 87 PHE A CA 1
ATOM 661 C C . PHE A 1 87 ? -6.482 -4.358 8.570 1.00 86.44 87 PHE A C 1
ATOM 663 O O . PHE A 1 87 ? -5.673 -4.313 7.647 1.00 86.44 87 PHE A O 1
ATOM 670 N N . ALA A 1 88 ? -6.121 -4.141 9.841 1.00 87.81 88 ALA A N 1
ATOM 671 C CA . ALA A 1 88 ? -4.744 -3.852 10.239 1.00 87.81 88 ALA A CA 1
ATOM 672 C C . ALA A 1 88 ? -3.784 -5.000 9.889 1.00 87.81 88 ALA A C 1
ATOM 674 O O . ALA A 1 88 ? -2.704 -4.757 9.349 1.00 87.81 88 ALA A O 1
ATOM 675 N N . SER A 1 89 ? -4.177 -6.250 10.159 1.00 90.56 89 SER A N 1
ATOM 676 C CA . SER A 1 89 ? -3.356 -7.414 9.813 1.00 90.56 89 SER A CA 1
ATOM 677 C C . SER A 1 89 ? -3.259 -7.616 8.300 1.00 90.56 89 SER A C 1
ATOM 679 O O . SER A 1 89 ? -2.169 -7.889 7.799 1.00 90.56 89 SER A O 1
ATOM 681 N N . ALA A 1 90 ? -4.349 -7.409 7.554 1.00 89.69 90 ALA A N 1
ATOM 682 C CA . ALA A 1 90 ? -4.335 -7.462 6.093 1.00 89.69 90 ALA A CA 1
ATOM 683 C C . ALA A 1 90 ? -3.408 -6.395 5.484 1.00 89.69 90 ALA A C 1
ATOM 685 O O . ALA A 1 90 ? -2.623 -6.711 4.591 1.00 89.69 90 ALA A O 1
ATOM 686 N N . LEU A 1 91 ? -3.440 -5.158 5.999 1.00 89.56 91 LEU A N 1
ATOM 687 C CA . LEU A 1 91 ? -2.515 -4.094 5.597 1.00 89.56 91 LEU A CA 1
ATOM 688 C C . LEU A 1 91 ? -1.059 -4.465 5.878 1.00 89.56 91 LEU A C 1
ATOM 690 O O . LEU A 1 91 ? -0.202 -4.220 5.036 1.00 89.56 91 LEU A O 1
ATOM 694 N N . LEU A 1 92 ? -0.777 -5.072 7.033 1.00 93.31 92 LEU A N 1
ATOM 695 C CA . LEU A 1 92 ? 0.576 -5.496 7.384 1.00 93.31 92 LEU A CA 1
ATOM 696 C C . LEU A 1 92 ? 1.094 -6.584 6.434 1.00 93.31 92 LEU A C 1
ATOM 698 O O . LEU A 1 92 ? 2.205 -6.472 5.921 1.00 93.31 92 LEU A O 1
ATOM 702 N N . VAL A 1 93 ? 0.288 -7.616 6.169 1.00 93.06 93 VAL A N 1
ATOM 703 C CA . VAL A 1 93 ? 0.644 -8.689 5.225 1.00 93.06 93 VAL A CA 1
ATOM 704 C C . VAL A 1 93 ? 0.862 -8.117 3.826 1.00 93.06 93 VAL A C 1
ATOM 706 O O . VAL A 1 93 ? 1.847 -8.450 3.166 1.00 93.06 93 VAL A O 1
ATOM 709 N N . HIS A 1 94 ? -0.019 -7.214 3.393 1.00 90.81 94 HIS A N 1
ATOM 710 C CA . HIS A 1 94 ? 0.096 -6.549 2.103 1.00 90.81 94 HIS A CA 1
ATOM 711 C C . HIS A 1 94 ? 1.364 -5.691 2.000 1.00 90.81 94 HIS A C 1
ATOM 713 O O . HIS A 1 94 ? 2.059 -5.771 0.990 1.00 90.81 94 HIS A O 1
ATOM 719 N N . LEU A 1 95 ? 1.707 -4.936 3.049 1.00 92.88 95 LEU A N 1
ATOM 720 C CA . LEU A 1 95 ? 2.932 -4.138 3.120 1.00 92.88 95 LEU A CA 1
ATOM 721 C C . LEU A 1 95 ? 4.174 -5.024 2.987 1.00 92.88 95 LEU A C 1
ATOM 723 O O . LEU A 1 95 ? 5.025 -4.756 2.146 1.00 92.88 95 LEU A O 1
ATOM 727 N N . VAL A 1 96 ? 4.274 -6.099 3.774 1.00 94.62 96 VAL A N 1
ATOM 728 C CA . VAL A 1 96 ? 5.433 -7.010 3.738 1.00 94.62 96 VAL A CA 1
ATOM 729 C C . VAL A 1 96 ? 5.590 -7.643 2.355 1.00 94.62 96 VAL A C 1
ATOM 731 O O . VAL A 1 96 ? 6.691 -7.674 1.804 1.00 94.62 96 VAL A O 1
ATOM 734 N N . PHE A 1 97 ? 4.485 -8.102 1.768 1.00 92.94 97 PHE A N 1
ATOM 735 C CA . PHE A 1 97 ? 4.484 -8.688 0.432 1.00 92.94 97 PHE A CA 1
ATOM 736 C C . PHE A 1 97 ? 4.867 -7.664 -0.648 1.00 92.94 97 PHE A C 1
ATOM 738 O O . PHE A 1 97 ? 5.703 -7.949 -1.506 1.00 92.94 97 PHE A O 1
ATOM 745 N N . SER A 1 98 ? 4.317 -6.448 -0.569 1.00 91.88 98 SER A N 1
ATOM 746 C CA . SER A 1 98 ? 4.626 -5.346 -1.483 1.00 91.88 98 SER A CA 1
ATOM 747 C C . SER A 1 98 ? 6.091 -4.924 -1.403 1.00 91.88 98 SER A C 1
ATOM 749 O O . SER A 1 98 ? 6.713 -4.681 -2.434 1.00 91.88 98 SER A O 1
ATOM 751 N N . VAL A 1 99 ? 6.669 -4.884 -0.200 1.00 94.12 99 VAL A N 1
ATOM 752 C CA . VAL A 1 99 ? 8.094 -4.593 -0.002 1.00 94.12 99 VAL A CA 1
ATOM 753 C C . VAL A 1 99 ? 8.959 -5.676 -0.644 1.00 94.12 99 VAL A C 1
ATOM 755 O O . VAL A 1 99 ? 9.886 -5.348 -1.380 1.00 94.12 99 VAL A O 1
ATOM 758 N N . GLY A 1 100 ? 8.633 -6.957 -0.443 1.00 93.00 100 GLY A N 1
ATOM 759 C CA . GLY A 1 100 ? 9.364 -8.067 -1.061 1.00 93.00 100 GLY A CA 1
ATOM 760 C C . GLY A 1 100 ? 9.361 -8.003 -2.592 1.00 93.00 100 GLY A C 1
ATOM 761 O O . GLY A 1 100 ? 10.422 -8.062 -3.216 1.00 93.00 100 GLY A O 1
ATOM 762 N N . ILE A 1 101 ? 8.182 -7.811 -3.195 1.00 90.19 101 ILE A N 1
ATOM 763 C CA . ILE A 1 101 ? 8.049 -7.668 -4.653 1.00 90.19 101 ILE A CA 1
ATOM 764 C C . ILE A 1 101 ? 8.750 -6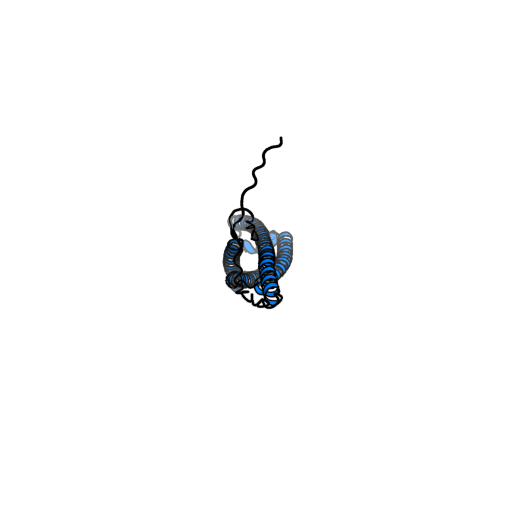.406 -5.147 1.00 90.19 101 ILE A C 1
ATOM 766 O O . ILE A 1 101 ? 9.466 -6.464 -6.141 1.00 90.19 101 ILE A O 1
ATOM 770 N N . GLY A 1 102 ? 8.575 -5.269 -4.472 1.00 89.06 102 GLY A N 1
ATOM 771 C CA . GLY A 1 102 ? 9.169 -4.010 -4.908 1.00 89.06 102 GLY A CA 1
ATOM 772 C C . GLY A 1 102 ? 10.694 -4.032 -4.837 1.00 89.06 102 GLY A C 1
ATOM 773 O O . GLY A 1 102 ? 11.338 -3.564 -5.767 1.00 89.06 102 GLY A O 1
ATOM 774 N N . ILE A 1 103 ? 11.295 -4.647 -3.811 1.00 91.06 103 ILE A N 1
ATOM 775 C CA . ILE A 1 103 ? 12.754 -4.851 -3.758 1.00 91.06 103 ILE A CA 1
ATOM 776 C C . ILE A 1 103 ? 13.218 -5.710 -4.938 1.00 91.06 103 ILE A C 1
ATOM 778 O O . ILE A 1 103 ? 14.196 -5.359 -5.598 1.00 91.06 103 ILE A O 1
ATOM 782 N N . TYR A 1 104 ? 12.514 -6.807 -5.230 1.00 89.56 104 TYR A N 1
ATOM 783 C CA . TYR A 1 104 ? 12.833 -7.657 -6.376 1.00 89.56 104 TYR A CA 1
ATOM 784 C C . TYR A 1 104 ? 12.716 -6.895 -7.705 1.00 89.56 104 TYR A C 1
ATOM 786 O O . TYR A 1 104 ? 13.642 -6.940 -8.510 1.00 89.56 104 TYR A O 1
ATOM 794 N N . ALA A 1 105 ? 11.635 -6.139 -7.907 1.00 86.00 105 ALA A N 1
ATOM 795 C CA . ALA A 1 105 ? 11.419 -5.327 -9.103 1.00 86.00 105 ALA A CA 1
ATOM 796 C C . ALA A 1 105 ? 12.493 -4.240 -9.263 1.00 86.00 105 ALA A C 1
ATOM 798 O O . ALA A 1 105 ? 13.003 -4.010 -10.354 1.00 86.00 105 ALA A O 1
ATOM 799 N N . ILE A 1 106 ? 12.892 -3.588 -8.170 1.00 87.31 106 ILE A N 1
ATOM 800 C CA . ILE A 1 106 ? 13.983 -2.613 -8.190 1.00 87.31 106 ILE A CA 1
ATOM 801 C C . ILE A 1 106 ? 15.299 -3.306 -8.576 1.00 87.31 106 ILE A C 1
ATOM 803 O O . ILE A 1 106 ? 16.030 -2.809 -9.432 1.00 87.31 106 ILE A O 1
ATOM 807 N N . TYR A 1 107 ? 15.585 -4.480 -8.006 1.00 88.94 107 TYR A N 1
ATOM 808 C CA . TYR A 1 107 ? 16.778 -5.259 -8.337 1.00 88.94 107 TYR A CA 1
ATOM 809 C C . TYR A 1 107 ? 16.829 -5.656 -9.820 1.00 88.94 107 TYR A C 1
ATOM 811 O O . TYR A 1 107 ? 17.872 -5.490 -10.456 1.00 88.94 107 TYR A O 1
ATOM 819 N N . THR A 1 108 ? 15.724 -6.142 -10.395 1.00 83.38 108 THR A N 1
ATOM 820 C CA . THR A 1 108 ? 15.680 -6.515 -11.817 1.00 83.38 108 THR A CA 1
ATOM 821 C C . THR A 1 108 ? 15.870 -5.298 -12.714 1.00 83.38 108 THR A C 1
ATOM 823 O O . THR A 1 108 ? 16.694 -5.341 -13.624 1.00 83.38 108 THR A O 1
ATOM 826 N N . VAL A 1 109 ? 15.215 -4.180 -12.393 1.00 81.56 109 VAL A N 1
ATOM 827 C CA . VAL A 1 109 ? 15.330 -2.914 -13.131 1.00 81.56 109 VAL A CA 1
ATOM 828 C C . VAL A 1 109 ? 16.762 -2.364 -13.135 1.00 81.56 109 VAL A C 1
ATOM 830 O O . VAL A 1 109 ? 17.197 -1.784 -14.135 1.00 81.56 109 VAL A O 1
ATOM 833 N N . PHE A 1 110 ? 17.518 -2.526 -12.045 1.00 84.19 110 PHE A N 1
ATOM 834 C CA . PHE A 1 110 ? 18.922 -2.101 -11.987 1.00 84.19 110 PHE A CA 1
ATOM 835 C C . PHE A 1 110 ? 19.886 -3.073 -12.669 1.00 84.19 110 PHE A C 1
ATOM 837 O O . PHE A 1 110 ? 20.936 -2.641 -13.139 1.00 84.19 110 PHE A O 1
ATOM 844 N N . LYS A 1 111 ? 19.545 -4.361 -12.738 1.00 84.69 111 LYS A N 1
ATOM 845 C CA . LYS A 1 111 ? 20.391 -5.387 -13.360 1.00 84.69 111 LYS A CA 1
ATOM 846 C C . LYS A 1 111 ? 20.208 -5.488 -14.875 1.00 84.69 111 LYS A C 1
ATOM 848 O O . LYS A 1 111 ? 21.078 -6.015 -15.557 1.00 84.69 111 LYS A O 1
ATOM 853 N N . GLN A 1 112 ? 19.076 -5.027 -15.392 1.00 77.56 112 GLN A N 1
ATOM 854 C CA . GLN A 1 112 ? 18.760 -5.102 -16.811 1.00 77.56 112 GLN A CA 1
ATOM 855 C C . GLN A 1 112 ? 19.643 -4.145 -17.618 1.00 77.56 112 GLN A C 1
ATOM 857 O O . GLN A 1 112 ? 19.663 -2.937 -17.355 1.00 77.56 112 GLN A O 1
ATOM 862 N N . ASP A 1 113 ? 20.356 -4.692 -18.605 1.00 77.88 113 ASP A N 1
ATOM 863 C CA . ASP A 1 113 ? 21.224 -3.906 -19.473 1.00 77.88 113 ASP A CA 1
ATOM 864 C C . ASP A 1 113 ? 20.395 -2.882 -20.266 1.00 77.88 113 ASP A C 1
ATOM 866 O O . ASP A 1 113 ? 19.452 -3.256 -20.973 1.00 77.88 113 ASP A O 1
ATOM 870 N N . PRO A 1 114 ? 20.731 -1.580 -20.194 1.00 70.81 114 PRO A N 1
ATOM 871 C CA . PRO A 1 114 ? 19.966 -0.535 -20.871 1.00 70.81 114 PRO A CA 1
ATOM 872 C C . PRO A 1 114 ? 19.967 -0.706 -22.396 1.00 70.81 114 PRO A C 1
ATOM 874 O O . PRO A 1 114 ? 19.024 -0.277 -23.052 1.00 70.81 114 PRO A O 1
ATOM 877 N N . GLN A 1 115 ? 20.987 -1.369 -22.948 1.00 71.12 115 GLN A N 1
ATOM 878 C CA . GLN A 1 115 ? 21.131 -1.640 -24.380 1.00 71.12 115 GLN A CA 1
ATOM 879 C C . GLN A 1 115 ? 20.076 -2.625 -24.906 1.00 71.12 115 GLN A C 1
ATOM 881 O O . GLN A 1 115 ? 19.580 -2.476 -26.017 1.00 71.12 115 GLN A O 1
ATOM 886 N N . ASP A 1 116 ? 19.676 -3.601 -24.094 1.00 73.44 116 ASP A N 1
ATOM 887 C CA . ASP A 1 116 ? 18.777 -4.674 -24.527 1.00 73.44 116 ASP A CA 1
ATOM 888 C C . ASP A 1 116 ? 17.314 -4.201 -24.608 1.00 73.44 116 ASP A C 1
ATOM 890 O O . ASP A 1 116 ? 16.544 -4.619 -25.474 1.00 73.44 116 ASP A O 1
ATOM 894 N N . ILE A 1 117 ? 16.934 -3.263 -23.732 1.00 69.56 117 ILE A N 1
ATOM 895 C CA . ILE A 1 117 ? 15.650 -2.549 -23.815 1.00 69.56 117 ILE A CA 1
ATOM 896 C C . ILE A 1 117 ? 15.678 -1.510 -24.932 1.00 69.56 117 ILE A C 1
ATOM 898 O O . ILE A 1 117 ? 14.704 -1.377 -25.671 1.00 69.56 117 ILE A O 1
ATOM 902 N N . PHE A 1 118 ? 16.798 -0.808 -25.085 1.00 73.56 118 PHE A N 1
ATOM 903 C CA . PHE A 1 118 ? 16.977 0.181 -26.137 1.00 73.56 118 PHE A CA 1
ATOM 904 C C . PHE A 1 118 ? 16.788 -0.423 -27.538 1.00 73.56 118 PHE A C 1
ATOM 906 O O . PHE A 1 118 ? 15.992 0.088 -28.325 1.00 73.56 118 PHE A O 1
ATOM 913 N N . ASN A 1 119 ? 17.402 -1.580 -27.803 1.00 72.88 119 ASN A N 1
ATOM 914 C CA . ASN A 1 119 ? 17.269 -2.299 -29.075 1.00 72.88 119 ASN A CA 1
ATOM 915 C C . ASN A 1 119 ? 15.820 -2.721 -29.379 1.00 72.88 119 ASN A C 1
ATOM 917 O O . ASN A 1 119 ? 15.408 -2.758 -30.536 1.00 72.88 119 ASN A O 1
ATOM 921 N N . LYS A 1 120 ? 15.015 -3.006 -28.347 1.00 73.06 120 LYS A N 1
ATOM 922 C CA . LYS A 1 120 ? 13.585 -3.333 -28.499 1.00 73.06 120 LYS A CA 1
ATOM 923 C C . LYS A 1 120 ? 12.707 -2.106 -28.731 1.00 73.06 120 LYS A C 1
ATOM 925 O O . LYS A 1 120 ? 11.640 -2.226 -29.321 1.00 73.06 120 LYS A O 1
ATOM 930 N N . CYS A 1 121 ? 13.145 -0.954 -28.242 1.00 76.00 121 CYS A N 1
ATOM 931 C CA . CYS A 1 121 ? 12.406 0.300 -28.271 1.00 76.00 121 CYS A CA 1
ATOM 932 C C . CYS A 1 121 ? 12.590 1.066 -29.586 1.00 76.00 121 CYS A C 1
ATOM 934 O O . CYS A 1 121 ? 11.621 1.572 -30.143 1.00 76.00 121 CYS A O 1
ATOM 936 N N . VAL A 1 122 ? 13.823 1.117 -30.099 1.00 77.94 122 VAL A N 1
ATOM 937 C CA . VAL A 1 122 ? 14.148 1.740 -31.393 1.00 77.94 122 VAL A CA 1
ATOM 938 C C . VAL A 1 122 ? 13.736 0.835 -32.564 1.00 77.94 122 VAL A C 1
ATOM 940 O O . VAL A 1 122 ? 13.417 1.310 -33.655 1.00 77.94 122 VAL A O 1
ATOM 943 N N . GLY A 1 123 ? 13.660 -0.482 -32.338 1.00 69.56 123 GLY A N 1
ATOM 944 C CA . GLY A 1 123 ? 13.364 -1.447 -33.395 1.00 69.56 123 GLY A CA 1
ATOM 945 C C . GLY A 1 123 ? 14.374 -1.336 -34.545 1.00 69.56 123 GLY A C 1
ATOM 946 O O . GLY A 1 123 ? 15.541 -1.031 -34.328 1.00 69.56 123 GLY A O 1
ATOM 947 N N . ASN A 1 124 ? 13.920 -1.553 -35.784 1.00 60.97 124 ASN A N 1
ATOM 948 C CA . ASN A 1 124 ? 14.736 -1.338 -36.991 1.00 60.97 124 ASN A CA 1
ATOM 949 C C . ASN A 1 124 ? 14.709 0.119 -37.500 1.00 60.97 124 ASN A C 1
ATOM 951 O O . ASN A 1 124 ? 15.243 0.395 -38.575 1.00 60.97 124 ASN A O 1
ATOM 955 N N . ALA A 1 125 ? 14.054 1.045 -36.795 1.00 60.25 125 ALA A N 1
ATOM 956 C CA . ALA A 1 125 ? 13.979 2.436 -37.222 1.00 60.25 125 ALA A CA 1
ATOM 957 C C . ALA A 1 125 ? 15.256 3.158 -36.775 1.00 60.25 125 ALA A C 1
ATOM 959 O O . ALA A 1 125 ? 15.401 3.513 -35.613 1.00 60.25 125 ALA A O 1
ATOM 960 N N . GLY A 1 126 ? 16.205 3.355 -37.693 1.00 64.19 126 GLY A N 1
ATOM 961 C CA . GLY A 1 126 ? 17.478 4.054 -37.454 1.00 64.19 126 GLY A CA 1
ATOM 962 C C . GLY A 1 126 ? 17.344 5.567 -37.224 1.00 64.19 126 GLY A C 1
ATOM 963 O O . GLY A 1 126 ? 18.204 6.331 -37.658 1.00 64.19 126 GLY A O 1
ATOM 964 N N . ASP A 1 127 ? 16.262 6.008 -36.584 1.00 77.69 127 ASP A N 1
ATOM 965 C CA . ASP A 1 127 ? 15.962 7.412 -36.342 1.00 77.69 127 ASP A CA 1
ATOM 966 C C . ASP A 1 127 ? 16.621 7.871 -35.034 1.00 77.69 127 ASP A C 1
ATOM 968 O O . ASP A 1 127 ? 16.184 7.523 -33.935 1.00 77.69 127 ASP A O 1
ATOM 972 N N . ALA A 1 128 ? 17.640 8.731 -35.136 1.00 77.19 128 ALA A N 1
ATOM 973 C CA . ALA A 1 128 ? 18.364 9.294 -33.985 1.00 77.19 128 ALA A CA 1
ATOM 974 C C . ALA A 1 128 ? 17.455 10.039 -32.976 1.00 77.19 128 ALA A C 1
ATOM 976 O O . ALA A 1 128 ? 17.809 10.214 -31.810 1.00 77.19 128 ALA A O 1
ATOM 977 N N . TYR A 1 129 ? 16.269 10.475 -33.415 1.00 78.88 129 TYR A N 1
ATOM 978 C CA . TYR A 1 129 ? 15.252 11.092 -32.561 1.00 78.88 129 TYR A CA 1
ATOM 979 C C . TYR A 1 129 ? 14.498 10.071 -31.689 1.00 78.88 129 TYR A C 1
ATOM 981 O O . TYR A 1 129 ? 14.187 10.357 -30.535 1.00 78.88 129 TYR A O 1
ATOM 989 N N . ALA A 1 130 ? 14.234 8.865 -32.204 1.00 76.88 130 ALA A N 1
ATOM 990 C CA . ALA A 1 130 ? 13.612 7.791 -31.427 1.00 76.88 130 ALA A CA 1
ATOM 991 C C . ALA A 1 130 ? 14.572 7.256 -30.349 1.00 76.88 130 ALA A C 1
ATOM 993 O O . ALA A 1 130 ? 14.152 6.925 -29.239 1.00 76.88 130 ALA A O 1
ATOM 994 N N . GLU A 1 131 ? 15.873 7.245 -30.655 1.00 77.12 131 GLU A N 1
ATOM 995 C CA . GLU A 1 131 ? 16.941 6.861 -29.732 1.00 77.12 131 GLU A CA 1
ATOM 996 C C . GLU A 1 131 ? 16.995 7.755 -28.480 1.00 77.12 131 GLU A C 1
ATOM 998 O O . GLU A 1 131 ? 16.980 7.248 -27.352 1.00 77.12 131 GLU A O 1
ATOM 1003 N N . SER A 1 132 ? 17.008 9.081 -28.651 1.00 79.19 132 SER A N 1
ATOM 1004 C CA . SER A 1 132 ? 17.089 10.009 -27.514 1.00 79.19 132 SER A CA 1
ATOM 1005 C C . SER A 1 132 ? 15.842 9.948 -26.629 1.00 79.19 132 SER A C 1
ATOM 1007 O O . SER A 1 132 ? 15.960 9.827 -25.408 1.00 79.19 132 SER A O 1
ATOM 1009 N N . ILE A 1 133 ? 14.648 9.918 -27.234 1.00 82.38 133 ILE A N 1
ATOM 1010 C CA . ILE A 1 133 ? 13.380 9.817 -26.499 1.00 82.38 133 ILE A CA 1
ATOM 1011 C C . ILE A 1 133 ? 13.308 8.522 -25.699 1.00 82.38 133 ILE A C 1
ATOM 1013 O O . ILE A 1 133 ? 12.868 8.538 -24.546 1.00 82.38 133 ILE A O 1
ATOM 1017 N N . CYS A 1 134 ? 13.731 7.399 -26.281 1.00 82.69 134 CYS A N 1
ATOM 1018 C CA . CYS A 1 134 ? 13.660 6.122 -25.589 1.00 82.69 134 CYS A CA 1
ATOM 1019 C C . CYS A 1 134 ? 14.567 6.089 -24.352 1.00 82.69 134 CYS A C 1
ATOM 1021 O O . CYS A 1 134 ? 14.156 5.647 -23.274 1.00 82.69 134 CYS A O 1
ATOM 1023 N N . LYS A 1 135 ? 15.794 6.599 -24.492 1.00 82.00 135 LYS A N 1
ATOM 1024 C CA . LYS A 1 135 ? 16.773 6.634 -23.406 1.00 82.00 135 LYS A CA 1
ATOM 1025 C C . LYS A 1 135 ? 16.314 7.529 -22.253 1.00 82.00 135 LYS A C 1
ATOM 1027 O O . LYS A 1 135 ? 16.376 7.106 -21.095 1.00 82.00 135 LYS A O 1
ATOM 1032 N N . ASP A 1 136 ? 15.803 8.717 -22.570 1.00 84.31 136 ASP A N 1
ATOM 1033 C CA . ASP A 1 136 ? 15.306 9.663 -21.568 1.00 84.31 136 ASP A CA 1
ATOM 1034 C C . ASP A 1 136 ? 14.055 9.119 -20.866 1.00 84.31 136 ASP A C 1
ATOM 1036 O O . ASP A 1 136 ? 13.968 9.134 -19.635 1.00 84.31 136 ASP A O 1
ATOM 1040 N N . SER A 1 137 ? 13.122 8.538 -21.627 1.00 81.69 137 SER A N 1
ATOM 1041 C CA . SER A 1 137 ? 11.897 7.943 -21.078 1.00 81.69 137 SER A CA 1
ATOM 1042 C C . SER A 1 137 ? 12.204 6.796 -20.120 1.00 81.69 137 SER A C 1
ATOM 1044 O O . SER A 1 137 ? 11.616 6.712 -19.042 1.00 81.69 137 SER A O 1
ATOM 1046 N N . PHE A 1 138 ? 13.160 5.931 -20.464 1.00 81.69 138 PHE A N 1
ATOM 1047 C CA . PHE A 1 138 ? 13.546 4.812 -19.611 1.00 81.69 138 PHE A CA 1
ATOM 1048 C C . PHE A 1 138 ? 14.137 5.279 -18.275 1.00 81.69 138 PHE A C 1
ATOM 1050 O O . PHE A 1 138 ? 13.753 4.770 -17.220 1.00 81.69 138 PHE A O 1
ATOM 1057 N N . ALA A 1 139 ? 15.026 6.278 -18.296 1.00 84.12 139 ALA A N 1
ATOM 1058 C CA . ALA A 1 139 ? 15.602 6.846 -17.078 1.00 84.12 139 ALA A CA 1
ATOM 1059 C C . ALA A 1 139 ? 14.526 7.470 -16.172 1.00 84.12 139 ALA A C 1
ATOM 1061 O O . ALA A 1 139 ? 14.519 7.234 -14.960 1.00 84.12 139 ALA A O 1
ATOM 1062 N N . ILE A 1 140 ? 13.578 8.204 -16.765 1.00 88.00 140 ILE A N 1
ATOM 1063 C CA . ILE A 1 140 ? 12.456 8.815 -16.046 1.00 88.00 140 ILE A CA 1
ATOM 1064 C C . ILE A 1 140 ? 11.558 7.737 -15.428 1.00 88.00 140 ILE A C 1
ATOM 1066 O O . ILE A 1 140 ? 11.265 7.800 -14.234 1.00 88.00 140 ILE A O 1
ATOM 1070 N N . ILE A 1 141 ? 11.162 6.715 -16.194 1.00 83.81 141 ILE A N 1
ATOM 1071 C CA . ILE A 1 141 ? 10.278 5.639 -15.716 1.00 83.81 141 ILE A CA 1
ATOM 1072 C C . ILE A 1 141 ? 10.909 4.884 -14.542 1.00 83.81 141 ILE A C 1
ATOM 1074 O O . ILE A 1 141 ? 10.213 4.607 -13.561 1.00 83.81 141 ILE A O 1
ATOM 1078 N N . LYS A 1 142 ? 12.220 4.600 -14.580 1.00 85.38 142 LYS A N 1
ATOM 1079 C CA . LYS A 1 142 ? 12.926 3.983 -13.443 1.00 85.38 142 LYS A CA 1
ATOM 1080 C C . LYS A 1 142 ? 12.803 4.826 -12.176 1.00 85.38 142 LYS A C 1
ATOM 1082 O O . LYS A 1 142 ? 12.422 4.306 -11.128 1.00 85.38 142 LYS A O 1
ATOM 1087 N N . GLY A 1 143 ? 13.094 6.124 -12.280 1.00 89.12 143 GLY A N 1
ATOM 1088 C CA . GLY A 1 143 ? 13.019 7.049 -11.149 1.00 89.12 143 GLY A CA 1
ATOM 1089 C C . GLY A 1 143 ? 11.602 7.169 -10.584 1.00 89.12 143 GLY A C 1
ATOM 1090 O O . GLY A 1 143 ? 11.402 7.040 -9.375 1.00 89.12 143 GLY A O 1
ATOM 1091 N N . VAL A 1 144 ? 10.610 7.340 -11.461 1.00 89.12 144 VAL A N 1
ATOM 1092 C CA . VAL A 1 144 ? 9.193 7.445 -11.080 1.00 89.12 144 VAL A CA 1
ATOM 1093 C C . VAL A 1 144 ? 8.712 6.166 -10.398 1.00 89.12 144 VAL A C 1
ATOM 1095 O O . VAL A 1 144 ? 8.069 6.240 -9.355 1.00 89.12 144 VAL A O 1
ATOM 1098 N N . THR A 1 145 ? 9.069 4.993 -10.925 1.00 85.38 145 THR A N 1
ATOM 1099 C CA . THR A 1 145 ? 8.658 3.700 -10.357 1.00 85.38 145 THR A CA 1
ATOM 1100 C C . THR A 1 145 ? 9.153 3.539 -8.919 1.00 85.38 145 THR A C 1
ATOM 1102 O O . THR A 1 145 ? 8.370 3.206 -8.029 1.00 85.38 145 THR A O 1
ATOM 1105 N N . ILE A 1 146 ? 10.430 3.839 -8.661 1.00 90.81 146 ILE A N 1
ATOM 1106 C CA . ILE A 1 146 ? 11.013 3.772 -7.311 1.00 90.81 146 ILE A CA 1
ATOM 1107 C C . ILE A 1 146 ? 10.306 4.754 -6.367 1.00 90.81 146 ILE A C 1
ATOM 1109 O O . ILE A 1 146 ? 9.925 4.379 -5.256 1.00 90.81 146 ILE A O 1
ATOM 1113 N N . ALA A 1 147 ? 10.089 5.996 -6.810 1.00 92.12 147 ALA A N 1
ATOM 1114 C CA . ALA A 1 147 ? 9.412 7.013 -6.010 1.00 92.12 147 ALA A CA 1
ATOM 1115 C C . ALA A 1 147 ? 7.981 6.592 -5.634 1.00 92.12 147 ALA A C 1
ATOM 1117 O O . ALA A 1 147 ? 7.582 6.730 -4.477 1.00 92.12 147 ALA A O 1
ATOM 1118 N N . VAL A 1 148 ? 7.229 6.021 -6.581 1.00 88.06 148 VAL A N 1
ATOM 1119 C CA . VAL A 1 148 ? 5.866 5.521 -6.350 1.00 88.06 148 VAL A CA 1
ATOM 1120 C C . VAL A 1 148 ? 5.853 4.400 -5.309 1.00 88.06 148 VAL A C 1
ATOM 1122 O O . VAL A 1 148 ? 5.015 4.442 -4.407 1.00 88.06 148 VAL A O 1
ATOM 1125 N N . TYR A 1 149 ? 6.783 3.439 -5.365 1.00 89.38 149 TYR A N 1
ATOM 1126 C CA . TYR A 1 149 ? 6.881 2.383 -4.347 1.00 89.38 149 TYR A CA 1
ATOM 1127 C C . TYR A 1 149 ? 7.152 2.954 -2.953 1.00 89.38 149 TYR A C 1
ATOM 1129 O O . TYR A 1 149 ? 6.423 2.639 -2.014 1.00 89.38 149 TYR A O 1
ATOM 1137 N N . ILE A 1 150 ? 8.139 3.847 -2.823 1.00 92.69 150 ILE A N 1
ATOM 1138 C CA . ILE A 1 150 ? 8.498 4.454 -1.534 1.00 92.69 150 ILE A CA 1
ATOM 1139 C C . ILE A 1 150 ? 7.314 5.229 -0.948 1.00 92.69 150 ILE A C 1
ATOM 1141 O O . ILE A 1 150 ? 6.957 5.025 0.212 1.00 92.69 150 ILE A O 1
ATOM 1145 N N . ILE A 1 151 ? 6.673 6.089 -1.745 1.00 90.81 151 ILE A N 1
ATOM 1146 C CA . ILE A 1 151 ? 5.507 6.868 -1.305 1.00 90.81 151 ILE A CA 1
ATOM 1147 C C . ILE A 1 151 ? 4.367 5.933 -0.889 1.00 90.81 151 ILE A C 1
ATOM 1149 O O . ILE A 1 151 ? 3.750 6.141 0.155 1.00 90.81 151 ILE A O 1
ATOM 1153 N N . THR A 1 152 ? 4.116 4.876 -1.663 1.00 87.56 152 THR A N 1
ATOM 1154 C CA . THR A 1 152 ? 3.074 3.889 -1.354 1.00 87.56 152 THR A CA 1
ATOM 1155 C C . THR A 1 152 ? 3.354 3.180 -0.029 1.00 87.56 152 THR A C 1
ATOM 1157 O O . THR A 1 152 ? 2.451 3.067 0.798 1.00 87.56 152 THR A O 1
ATOM 1160 N N . TRP A 1 153 ? 4.594 2.760 0.231 1.00 92.56 153 TRP A N 1
ATOM 1161 C CA . TRP A 1 153 ? 4.968 2.124 1.498 1.00 92.56 153 TRP A CA 1
ATOM 1162 C C . TRP A 1 153 ? 4.849 3.072 2.688 1.00 92.56 153 TRP A C 1
ATOM 1164 O O . TRP A 1 153 ? 4.348 2.670 3.737 1.00 92.56 153 TRP A O 1
ATOM 1174 N N . LEU A 1 154 ? 5.241 4.340 2.531 1.00 92.31 154 LEU A N 1
ATOM 1175 C CA . LEU A 1 154 ? 5.063 5.354 3.573 1.00 92.31 154 LEU A CA 1
ATOM 1176 C C . LEU A 1 154 ? 3.580 5.581 3.887 1.00 92.31 154 LEU A C 1
ATOM 1178 O O . LEU A 1 154 ? 3.207 5.637 5.059 1.00 92.31 154 LEU A O 1
ATOM 1182 N N . LEU A 1 155 ? 2.727 5.653 2.861 1.00 87.69 155 LEU A N 1
ATOM 1183 C CA . LEU A 1 155 ? 1.277 5.768 3.032 1.00 87.69 155 LEU A CA 1
ATOM 1184 C C . LEU A 1 155 ? 0.682 4.535 3.723 1.00 87.69 155 LEU A C 1
ATOM 1186 O O . LEU A 1 155 ? -0.142 4.686 4.624 1.00 87.69 155 LEU A O 1
ATOM 1190 N N . GLN A 1 156 ? 1.113 3.327 3.353 1.00 89.56 156 GLN A N 1
ATOM 1191 C CA . GLN A 1 156 ? 0.661 2.085 3.986 1.00 89.56 156 GLN A CA 1
ATOM 1192 C C . GLN A 1 156 ? 1.107 1.988 5.452 1.00 89.56 156 GLN A C 1
ATOM 1194 O O . GLN A 1 156 ? 0.304 1.630 6.313 1.00 89.56 156 GLN A O 1
ATOM 1199 N N . LEU A 1 157 ? 2.353 2.357 5.764 1.00 91.00 157 LEU A N 1
ATOM 1200 C CA . LEU A 1 157 ? 2.873 2.370 7.134 1.00 91.00 157 LEU A CA 1
ATOM 1201 C C . LEU A 1 157 ? 2.145 3.416 7.989 1.00 91.00 157 LEU A C 1
ATOM 1203 O O . LEU A 1 157 ? 1.751 3.133 9.122 1.00 91.00 157 LEU A O 1
ATOM 1207 N N . TYR A 1 158 ? 1.892 4.599 7.426 1.00 89.19 158 TYR A N 1
ATOM 1208 C CA . TYR A 1 158 ? 1.079 5.626 8.070 1.00 89.19 158 TYR A CA 1
ATOM 1209 C C . TYR A 1 158 ? -0.345 5.123 8.350 1.00 89.19 158 TYR A C 1
ATOM 1211 O O . TYR A 1 158 ? -0.824 5.238 9.480 1.00 89.19 158 TYR A O 1
ATOM 1219 N N . ALA A 1 159 ? -0.995 4.497 7.362 1.00 86.25 159 ALA A N 1
ATOM 1220 C CA . ALA A 1 159 ? -2.318 3.897 7.519 1.00 86.25 159 ALA A CA 1
ATOM 1221 C C . ALA A 1 159 ? -2.333 2.846 8.636 1.00 86.25 159 ALA A C 1
ATOM 1223 O O . ALA A 1 159 ? -3.198 2.884 9.510 1.00 86.25 159 ALA A O 1
ATOM 1224 N N . TYR A 1 160 ? -1.342 1.953 8.653 1.00 90.31 160 TYR A N 1
ATOM 1225 C CA . TYR A 1 160 ? -1.198 0.927 9.678 1.00 90.31 160 TYR A CA 1
ATOM 1226 C C . TYR A 1 160 ? -1.100 1.532 11.086 1.00 90.31 160 TYR A C 1
ATOM 1228 O O . TYR A 1 160 ? -1.850 1.135 11.979 1.00 90.31 160 TYR A O 1
ATOM 1236 N N . PHE A 1 161 ? -0.257 2.551 11.286 1.00 90.06 161 PHE A N 1
ATOM 1237 C CA . PHE A 1 161 ? -0.121 3.209 12.589 1.00 90.06 161 PHE A CA 1
ATOM 1238 C C . PHE A 1 161 ? -1.424 3.884 13.046 1.00 90.06 161 PHE A C 1
ATOM 1240 O O . PHE A 1 161 ? -1.814 3.761 14.208 1.00 90.06 161 PHE A O 1
ATOM 1247 N N . VAL A 1 162 ? -2.129 4.563 12.136 1.00 87.62 162 VAL A N 1
ATOM 1248 C CA . VAL A 1 162 ? -3.433 5.189 12.417 1.00 87.62 162 VAL A CA 1
ATOM 1249 C C . VAL A 1 162 ? -4.459 4.139 12.857 1.00 87.62 162 VAL A C 1
ATOM 1251 O O . VAL A 1 162 ? -5.174 4.352 13.839 1.00 87.62 162 VAL A O 1
ATOM 1254 N N . VAL A 1 163 ? -4.509 2.993 12.174 1.00 85.50 163 VAL A N 1
ATOM 1255 C CA . VAL A 1 163 ? -5.434 1.900 12.502 1.00 85.50 163 VAL A CA 1
ATOM 1256 C C . VAL A 1 163 ? -5.093 1.268 13.851 1.00 85.50 163 VAL A C 1
ATOM 1258 O O . VAL A 1 163 ? -6.004 1.054 14.646 1.00 85.50 163 VAL A O 1
ATOM 1261 N N . LEU A 1 164 ? -3.813 1.034 14.165 1.00 87.50 164 LEU A N 1
ATOM 1262 C CA . LEU A 1 164 ? -3.410 0.500 15.474 1.00 87.50 164 LEU A CA 1
ATOM 1263 C C . LEU A 1 164 ? -3.887 1.389 16.625 1.00 87.50 164 LEU A C 1
ATOM 1265 O O . LEU A 1 164 ? -4.508 0.907 17.571 1.00 87.50 164 LEU A O 1
ATOM 1269 N N . ARG A 1 165 ? -3.679 2.705 16.510 1.00 87.00 165 ARG A N 1
ATOM 1270 C CA . ARG A 1 165 ? -4.170 3.670 17.506 1.00 87.00 165 ARG A CA 1
ATOM 1271 C C . ARG A 1 165 ? -5.690 3.666 17.617 1.00 87.00 165 ARG A C 1
ATOM 1273 O O . ARG A 1 165 ? -6.232 3.848 18.707 1.00 87.00 165 ARG A O 1
ATOM 1280 N N . TYR A 1 166 ? -6.385 3.459 16.502 1.00 82.38 166 TYR A N 1
ATOM 1281 C CA . TYR A 1 166 ? -7.839 3.370 16.495 1.00 82.38 166 TYR A CA 1
ATOM 1282 C C . TYR A 1 166 ? -8.354 2.101 17.191 1.00 82.38 166 TYR A C 1
ATOM 1284 O O . TYR A 1 166 ? -9.319 2.181 17.953 1.00 82.38 166 TYR A O 1
ATOM 1292 N N . VAL A 1 167 ? -7.692 0.957 16.985 1.00 85.56 167 VAL A N 1
ATOM 1293 C CA . VAL A 1 167 ? -7.995 -0.301 17.688 1.00 85.56 167 VAL A CA 1
ATOM 1294 C C . VAL A 1 167 ? -7.770 -0.139 19.189 1.00 85.56 167 VAL A C 1
ATOM 1296 O O . VAL A 1 167 ? -8.688 -0.421 19.957 1.00 85.56 167 VAL A O 1
ATOM 1299 N N . GLU A 1 168 ? -6.619 0.410 19.599 1.00 86.81 168 GLU A N 1
ATOM 1300 C CA . GLU A 1 168 ? -6.325 0.701 21.010 1.00 86.81 168 GLU A CA 1
ATOM 1301 C C . GLU A 1 168 ? -7.433 1.565 21.632 1.00 86.81 168 GLU A C 1
ATOM 1303 O O . GLU A 1 168 ? -7.934 1.261 22.713 1.00 86.81 168 GLU A O 1
ATOM 1308 N N . GLN A 1 169 ? -7.874 2.628 20.947 1.00 85.38 169 GLN A N 1
ATOM 1309 C CA . GLN A 1 169 ? -8.941 3.493 21.454 1.00 85.38 169 GLN A CA 1
ATOM 1310 C C . GLN A 1 169 ? -10.266 2.742 21.630 1.00 85.38 169 GLN A C 1
ATOM 1312 O O . GLN A 1 169 ? -10.942 2.918 22.646 1.00 85.38 169 GLN A O 1
ATOM 1317 N N . LEU A 1 170 ? -10.663 1.939 20.644 1.00 85.06 170 LEU A N 1
ATOM 1318 C CA . LEU A 1 170 ? -11.914 1.193 20.716 1.00 85.06 170 LEU A CA 1
ATOM 1319 C C . LEU A 1 170 ? -11.890 0.142 21.836 1.00 85.06 170 LEU A C 1
ATOM 1321 O O . LEU A 1 170 ? -12.900 -0.029 22.514 1.00 85.06 170 LEU A O 1
ATOM 1325 N N . GLU A 1 171 ? -10.753 -0.513 22.067 1.00 88.06 171 GLU A N 1
ATOM 1326 C CA . GLU A 1 171 ? -10.580 -1.471 23.164 1.00 88.06 171 GLU A CA 1
ATOM 1327 C C . GLU A 1 171 ? -10.700 -0.791 24.540 1.00 88.06 171 GLU A C 1
ATOM 1329 O O . GLU A 1 171 ? -11.339 -1.314 25.459 1.00 88.06 171 GLU A O 1
ATOM 1334 N N . HIS A 1 172 ? -10.183 0.434 24.675 1.00 86.38 172 HIS A N 1
ATOM 1335 C CA . HIS A 1 172 ? -10.402 1.246 25.876 1.00 86.38 172 HIS A CA 1
ATOM 1336 C C . HIS A 1 172 ? -11.884 1.642 26.038 1.00 86.38 172 HIS A C 1
ATOM 1338 O O . HIS A 1 172 ? -12.411 1.614 27.148 1.00 86.38 172 HIS A O 1
ATOM 1344 N N . GLU A 1 173 ? -12.592 1.983 24.953 1.00 84.81 173 GLU A N 1
ATOM 1345 C CA . GLU A 1 173 ? -14.038 2.263 25.005 1.00 84.81 173 GLU A CA 1
ATOM 1346 C C . GLU A 1 173 ? -14.857 1.014 25.395 1.00 84.81 173 GLU A C 1
ATOM 1348 O O . GLU A 1 173 ? -15.829 1.127 26.145 1.00 84.81 173 GLU A O 1
ATOM 1353 N N . GLU A 1 174 ? -14.489 -0.172 24.901 1.00 86.56 174 GLU A N 1
ATOM 1354 C CA . GLU A 1 174 ? -15.188 -1.429 25.189 1.00 86.56 174 GLU A CA 1
ATOM 1355 C C . GLU A 1 174 ? -14.924 -1.930 26.616 1.00 86.56 174 GLU A C 1
ATOM 1357 O O . GLU A 1 174 ? -15.866 -2.313 27.315 1.00 86.56 174 GLU A O 1
ATOM 1362 N N . SER A 1 175 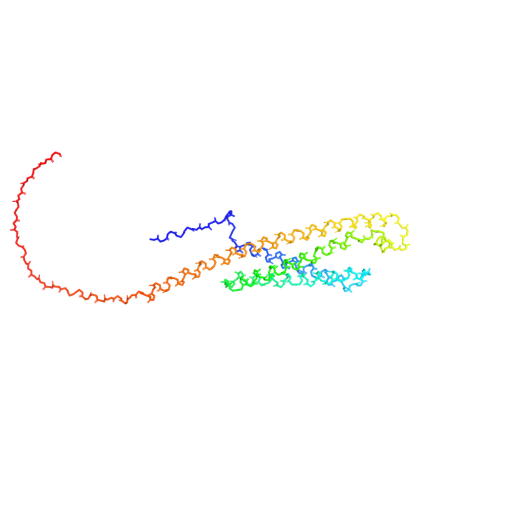? -13.678 -1.864 27.091 1.00 86.38 175 SER A N 1
ATOM 1363 C CA . SER A 1 175 ? -13.322 -2.250 28.464 1.00 86.38 175 SER A CA 1
ATOM 1364 C C . SER A 1 175 ? -14.003 -1.367 29.511 1.00 86.38 175 SER A C 1
ATOM 1366 O O . SER A 1 175 ? -14.533 -1.889 30.490 1.00 86.38 175 SER A O 1
ATOM 1368 N N . LEU A 1 176 ? -14.094 -0.051 29.281 1.00 87.50 176 LEU A N 1
ATOM 1369 C CA . LEU A 1 176 ? -14.841 0.854 30.161 1.00 87.50 176 LEU A CA 1
ATOM 1370 C C . LEU A 1 176 ? -16.340 0.531 30.181 1.00 87.50 176 LEU A C 1
ATOM 1372 O O . LEU A 1 176 ? -16.953 0.528 31.248 1.00 87.50 176 LEU A O 1
ATOM 1376 N N . LYS A 1 177 ? -16.942 0.218 29.025 1.00 86.94 177 LYS A N 1
ATOM 1377 C CA . LYS A 1 177 ? -18.346 -0.220 28.974 1.00 86.94 177 LYS A CA 1
ATOM 1378 C C . LYS A 1 177 ? -18.560 -1.517 29.747 1.00 86.94 177 LYS A C 1
ATOM 1380 O O . LYS A 1 177 ? -19.531 -1.608 30.493 1.00 86.94 177 LYS A O 1
ATOM 1385 N N . ARG A 1 178 ? -17.656 -2.491 29.601 1.00 88.12 178 ARG A N 1
ATOM 1386 C CA . ARG A 1 178 ? -17.729 -3.764 30.326 1.00 88.12 178 ARG A CA 1
ATOM 1387 C C . ARG A 1 178 ? -17.601 -3.554 31.837 1.00 88.12 178 ARG A C 1
ATOM 1389 O O . ARG A 1 178 ? -18.451 -4.036 32.570 1.00 88.12 178 ARG A O 1
ATOM 1396 N N . GLN A 1 179 ? -16.650 -2.733 32.288 1.00 89.38 179 GLN A N 1
ATOM 1397 C CA . GLN A 1 179 ? -16.505 -2.382 33.708 1.00 89.38 179 GLN A CA 1
ATOM 1398 C C . GLN A 1 179 ? -17.752 -1.699 34.284 1.00 89.38 179 GLN A C 1
ATOM 1400 O O . GLN A 1 179 ? -18.150 -1.990 35.407 1.00 89.38 179 GLN A O 1
ATOM 1405 N N . VAL A 1 180 ? -18.393 -0.788 33.543 1.00 87.44 180 VAL A N 1
ATOM 1406 C CA . VAL A 1 180 ? -19.641 -0.151 33.998 1.00 87.44 180 VAL A CA 1
ATOM 1407 C C . VAL A 1 180 ? -20.769 -1.176 34.133 1.00 87.44 180 VAL A C 1
ATOM 1409 O O . VAL A 1 180 ? -21.495 -1.133 35.122 1.00 87.44 180 VAL A O 1
ATOM 1412 N N . ILE A 1 181 ? -20.903 -2.106 33.184 1.00 87.25 181 ILE A N 1
ATOM 1413 C CA . ILE A 1 181 ? -21.900 -3.185 33.255 1.00 87.25 181 ILE A CA 1
ATOM 1414 C C . ILE A 1 181 ? -21.625 -4.092 34.460 1.00 87.25 181 ILE A C 1
ATOM 1416 O O . ILE A 1 181 ? -22.538 -4.335 35.246 1.00 87.25 181 ILE A O 1
ATOM 1420 N N . ASP A 1 182 ? -20.376 -4.515 34.660 1.00 87.81 182 ASP A N 1
ATOM 1421 C CA . ASP A 1 182 ? -19.987 -5.354 35.797 1.00 87.81 182 ASP A CA 1
ATOM 1422 C C . ASP A 1 182 ? -20.256 -4.644 37.131 1.00 87.81 182 ASP A C 1
ATOM 1424 O O . ASP A 1 182 ? -20.807 -5.249 38.047 1.00 87.81 182 ASP A O 1
ATOM 1428 N N . ASN A 1 183 ? -19.969 -3.341 37.235 1.00 86.38 183 ASN A N 1
ATOM 1429 C CA . ASN A 1 183 ? -20.280 -2.527 38.417 1.00 86.38 183 ASN A CA 1
ATOM 1430 C C . ASN A 1 183 ? -21.791 -2.386 38.677 1.00 86.38 183 ASN A C 1
ATOM 1432 O O . ASN A 1 183 ? -22.209 -2.278 39.828 1.00 86.38 183 ASN A O 1
ATOM 1436 N N . ILE A 1 184 ? -22.622 -2.358 37.630 1.00 84.50 184 ILE A N 1
ATOM 1437 C CA . ILE A 1 184 ? -24.086 -2.324 37.769 1.00 84.50 184 ILE A CA 1
ATOM 1438 C C . ILE A 1 184 ? -24.606 -3.688 38.236 1.00 84.50 184 ILE A C 1
ATOM 1440 O O . ILE A 1 184 ? -25.448 -3.735 39.128 1.00 84.50 184 ILE A O 1
ATOM 1444 N N . LEU A 1 185 ? -24.096 -4.783 37.667 1.00 86.00 185 LEU A N 1
ATOM 1445 C CA . LEU A 1 185 ? -24.519 -6.149 37.993 1.00 86.00 185 LEU A CA 1
ATOM 1446 C C . LEU A 1 185 ? -24.041 -6.612 39.375 1.00 86.00 185 LEU A C 1
ATOM 1448 O O . LEU A 1 185 ? -24.750 -7.343 40.058 1.00 86.00 185 LEU A O 1
ATOM 1452 N N . SER A 1 186 ? -22.851 -6.185 39.796 1.00 83.81 186 SER A N 1
ATOM 1453 C CA . SER A 1 186 ? -22.278 -6.511 41.110 1.00 83.81 186 SER A CA 1
ATOM 1454 C C . SER A 1 186 ? -22.815 -5.638 42.244 1.00 83.81 186 SER A C 1
ATOM 1456 O O . SER A 1 186 ? -22.515 -5.897 43.411 1.00 83.81 186 SER A O 1
ATOM 1458 N N . ARG A 1 187 ? -23.625 -4.614 41.939 1.00 71.81 187 ARG A N 1
ATOM 1459 C CA . ARG A 1 187 ? -24.241 -3.771 42.961 1.00 71.81 187 ARG A CA 1
ATOM 1460 C C . ARG A 1 187 ? -25.277 -4.615 43.721 1.00 71.81 187 ARG A C 1
ATOM 1462 O O . ARG A 1 187 ? -26.249 -5.048 43.101 1.00 71.81 187 ARG A O 1
ATOM 1469 N N . PRO A 1 188 ? -25.106 -4.867 45.035 1.00 66.75 188 PRO A N 1
ATOM 1470 C CA . PRO A 1 188 ? -26.114 -5.588 45.802 1.00 66.75 188 PRO A CA 1
ATOM 1471 C C . PRO A 1 188 ? -27.440 -4.830 45.695 1.00 66.75 188 PRO A C 1
ATOM 1473 O O . PRO A 1 188 ? -27.441 -3.593 45.709 1.00 66.75 188 PRO A O 1
ATOM 1476 N N . ALA A 1 189 ? -28.549 -5.566 45.544 1.00 68.81 189 ALA A N 1
ATOM 1477 C CA . ALA A 1 189 ? -29.884 -4.976 45.498 1.00 68.81 189 ALA A CA 1
ATOM 1478 C C . ALA A 1 189 ? -30.014 -3.970 46.652 1.00 68.81 189 ALA A C 1
ATOM 1480 O O . ALA A 1 189 ? -29.574 -4.291 47.763 1.00 68.81 189 ALA A O 1
ATOM 1481 N N . PRO A 1 190 ? -30.542 -2.753 46.412 1.00 61.72 190 PRO A N 1
ATOM 1482 C CA . PRO A 1 190 ? -30.714 -1.794 47.487 1.00 61.72 190 PRO A CA 1
ATOM 1483 C C . PRO A 1 190 ? -31.527 -2.485 48.576 1.00 61.72 190 PRO A C 1
ATOM 1485 O O . PRO A 1 190 ? -32.668 -2.890 48.351 1.00 61.72 190 PRO A O 1
ATOM 1488 N N . ILE A 1 191 ? -30.910 -2.683 49.741 1.00 61.97 191 ILE A N 1
ATOM 1489 C CA . ILE A 1 191 ? -31.636 -3.108 50.926 1.00 61.97 191 ILE A CA 1
ATOM 1490 C C . ILE A 1 191 ? -32.636 -1.982 51.150 1.00 61.97 191 ILE A C 1
ATOM 1492 O O . ILE A 1 191 ? -32.234 -0.855 51.443 1.00 61.97 191 ILE A O 1
ATOM 1496 N N . ASN A 1 192 ? -33.923 -2.259 50.935 1.00 58.22 192 ASN A N 1
ATOM 1497 C CA . ASN A 1 192 ? -34.987 -1.358 51.344 1.00 58.22 192 ASN A CA 1
ATOM 1498 C C . ASN A 1 192 ? -34.891 -1.257 52.865 1.00 58.22 192 ASN A C 1
ATOM 1500 O O . ASN A 1 192 ? -35.458 -2.069 53.592 1.00 58.22 192 ASN A O 1
ATOM 1504 N N . VAL A 1 193 ? -34.121 -0.286 53.353 1.00 61.88 193 VAL A N 1
ATOM 1505 C CA . VAL A 1 193 ? -34.179 0.124 54.746 1.00 61.88 193 VAL A CA 1
ATOM 1506 C C . VAL A 1 193 ? -35.535 0.793 54.875 1.00 61.88 193 VAL A C 1
ATOM 1508 O O . VAL A 1 193 ? -35.707 1.958 54.527 1.00 61.88 193 VAL A O 1
ATOM 1511 N N . THR A 1 194 ? -36.534 0.020 55.288 1.00 62.94 194 THR A N 1
ATOM 1512 C CA . THR A 1 194 ? -37.807 0.551 55.753 1.00 62.94 194 THR A CA 1
ATOM 1513 C C . THR A 1 194 ? -37.481 1.454 56.932 1.00 62.94 194 THR A C 1
ATOM 1515 O O . THR A 1 194 ? -37.296 0.986 58.055 1.00 62.94 194 THR A O 1
ATOM 1518 N N . THR A 1 195 ? -37.337 2.754 56.684 1.00 60.66 195 THR A N 1
ATOM 1519 C CA . THR A 1 195 ? -37.369 3.752 57.745 1.00 60.66 195 THR A CA 1
ATOM 1520 C C . THR A 1 195 ? -38.784 3.723 58.288 1.00 60.66 195 THR A C 1
ATOM 1522 O O . THR A 1 195 ? -39.671 4.394 57.762 1.00 60.66 195 THR A O 1
ATOM 1525 N N . TYR A 1 196 ? -39.015 2.882 59.295 1.00 55.62 196 TYR A N 1
ATOM 1526 C CA . TYR A 1 196 ? -40.177 3.012 60.152 1.00 55.62 196 TYR A CA 1
ATOM 1527 C C . TYR A 1 196 ? -40.080 4.413 60.742 1.00 55.62 196 TYR A C 1
ATOM 1529 O O . TYR A 1 196 ? -39.202 4.710 61.554 1.00 55.62 196 TYR A O 1
ATOM 1537 N N . SER A 1 197 ? -40.931 5.303 60.251 1.00 54.22 197 SER A N 1
ATOM 1538 C CA . SER A 1 197 ? -41.216 6.566 60.891 1.00 54.22 197 SER A CA 1
ATOM 1539 C C . SER A 1 197 ? -41.653 6.247 62.317 1.00 54.22 197 SER A C 1
ATOM 1541 O O . SER A 1 197 ? -42.766 5.785 62.559 1.00 54.22 197 SER A O 1
ATOM 1543 N N . ALA A 1 198 ? -40.752 6.464 63.273 1.00 55.25 198 ALA A N 1
ATOM 1544 C CA . ALA A 1 198 ? -41.120 6.566 64.670 1.00 55.25 198 ALA A CA 1
ATOM 1545 C C . ALA A 1 198 ? -41.993 7.819 64.801 1.00 55.25 198 ALA A C 1
ATOM 1547 O O . ALA A 1 198 ? -41.511 8.930 65.010 1.00 55.25 198 ALA A O 1
ATOM 1548 N N . PHE A 1 199 ? -43.297 7.632 64.610 1.00 54.16 199 PHE A N 1
ATOM 1549 C CA . PHE A 1 199 ? -44.333 8.581 64.982 1.00 54.16 199 PHE A CA 1
ATOM 1550 C C . PHE A 1 199 ? -44.433 8.545 66.512 1.00 54.16 199 PHE A C 1
ATOM 1552 O O . PHE A 1 199 ? -45.301 7.908 67.098 1.00 54.16 199 PHE A O 1
ATOM 1559 N N . GLY A 1 200 ? -43.446 9.156 67.161 1.00 52.00 200 GLY A N 1
ATOM 1560 C CA . GLY A 1 200 ? -43.353 9.306 68.604 1.00 52.00 200 GLY A CA 1
ATOM 1561 C C . GLY A 1 200 ? -43.397 10.782 68.948 1.00 52.00 200 GLY A C 1
ATOM 1562 O O . GLY A 1 200 ? -42.363 11.430 69.059 1.00 52.00 200 GLY A O 1
ATOM 1563 N N . SER A 1 201 ? -44.613 11.303 69.084 1.00 55.97 201 SER A N 1
ATOM 1564 C CA . SER A 1 201 ? -44.898 12.553 69.781 1.00 55.97 201 SER A CA 1
ATOM 1565 C C . SER A 1 201 ? -44.224 12.541 71.157 1.00 55.97 201 SER A C 1
ATOM 1567 O O . SER A 1 201 ? -44.609 11.764 72.029 1.00 55.97 201 SER A O 1
ATOM 1569 N N . ALA A 1 202 ? -43.226 13.396 71.353 1.00 49.94 202 ALA A N 1
ATOM 1570 C CA . ALA A 1 202 ? -42.755 13.778 72.676 1.00 49.94 202 ALA A CA 1
ATOM 1571 C C . ALA A 1 202 ? -42.311 15.241 72.636 1.00 49.94 202 ALA A C 1
ATOM 1573 O O . ALA A 1 202 ? -41.185 15.592 72.292 1.00 49.94 202 ALA A O 1
ATOM 1574 N N . THR A 1 203 ? -43.281 16.088 72.951 1.00 57.53 203 THR A N 1
ATOM 1575 C CA . THR A 1 203 ? -43.174 17.422 73.535 1.00 57.53 203 THR A CA 1
ATOM 1576 C C . THR A 1 203 ? -41.819 17.662 74.216 1.00 57.53 203 THR A C 1
ATOM 1578 O O . THR A 1 203 ? -41.554 17.106 75.280 1.00 57.53 203 THR A O 1
ATOM 1581 N N . GLN A 1 204 ? -40.967 18.515 73.642 1.00 53.84 204 GLN A N 1
ATOM 1582 C CA . GLN A 1 204 ? -39.816 19.059 74.365 1.00 53.84 204 GLN A CA 1
ATOM 1583 C C . GLN A 1 204 ? -40.202 20.403 74.997 1.00 53.84 204 GLN A C 1
ATOM 1585 O O . GLN A 1 204 ? -40.693 21.289 74.289 1.00 53.84 204 GLN A O 1
ATOM 1590 N N . PRO A 1 205 ? -40.015 20.577 76.317 1.00 56.28 205 PRO A N 1
ATOM 1591 C CA . PRO A 1 205 ? -40.302 21.829 76.979 1.00 56.28 205 PRO A CA 1
ATOM 1592 C C . PRO A 1 205 ? -39.178 22.845 76.766 1.00 56.28 205 PRO A C 1
ATOM 1594 O O . PRO A 1 205 ? -37.993 22.543 76.661 1.00 56.28 205 PRO A O 1
ATOM 1597 N N . ARG A 1 206 ? -39.636 24.088 76.752 1.00 54.62 206 ARG A N 1
ATOM 1598 C CA . ARG A 1 206 ? -38.917 25.353 76.799 1.00 54.62 206 ARG A CA 1
ATOM 1599 C C . ARG A 1 206 ? -38.103 25.490 78.100 1.00 54.62 206 ARG A C 1
ATOM 1601 O O . ARG A 1 206 ? -38.694 25.534 79.174 1.00 54.62 206 ARG A O 1
ATOM 1608 N N . SER A 1 207 ? -36.789 25.682 77.995 1.00 55.59 207 SER A N 1
ATOM 1609 C CA . SER A 1 207 ? -35.928 26.321 79.012 1.00 55.59 207 SER A CA 1
ATOM 1610 C C . SER A 1 207 ? -34.674 26.869 78.305 1.00 55.59 207 SER A C 1
ATOM 1612 O O . SER A 1 207 ? -33.957 26.145 77.631 1.00 55.59 207 SER A O 1
ATOM 1614 N N . ALA A 1 208 ? -34.573 28.185 78.115 1.00 54.47 208 ALA A N 1
ATOM 1615 C CA . ALA A 1 208 ? -34.006 29.170 79.044 1.00 54.47 208 ALA A CA 1
ATOM 1616 C C . ALA A 1 208 ? -32.460 29.226 79.020 1.00 54.47 208 ALA A C 1
ATOM 1618 O O . ALA A 1 208 ? -31.780 28.389 79.592 1.00 54.47 208 ALA A O 1
ATOM 1619 N N . PHE A 1 209 ? -31.958 30.264 78.340 1.00 57.31 209 PHE A N 1
ATOM 1620 C CA . PHE A 1 209 ? -30.965 31.238 78.818 1.00 57.31 209 PHE A CA 1
ATOM 1621 C C . PHE A 1 209 ? -29.791 30.735 79.685 1.00 57.31 209 PHE A C 1
ATOM 1623 O O . PHE A 1 209 ? -29.980 30.549 80.879 1.00 57.31 209 PHE A O 1
ATOM 1630 N N . VAL A 1 210 ? -28.562 30.730 79.143 1.00 59.66 210 VAL A N 1
ATOM 1631 C CA . VAL A 1 210 ? -27.360 31.227 79.850 1.00 59.66 210 VAL A CA 1
ATOM 1632 C C . VAL A 1 210 ? -26.394 31.874 78.845 1.00 59.66 210 VAL A C 1
ATOM 1634 O O . VAL A 1 210 ? -26.032 31.308 77.818 1.00 59.66 210 VAL A O 1
ATOM 1637 N N . ASN A 1 211 ? -26.027 33.101 79.198 1.00 56.94 211 ASN A N 1
ATOM 1638 C CA . ASN A 1 211 ? -25.069 34.027 78.612 1.00 56.94 211 ASN A CA 1
ATOM 1639 C C . ASN A 1 211 ? -23.622 33.657 79.020 1.00 56.94 211 ASN A C 1
ATOM 1641 O O . ASN A 1 211 ? -23.424 33.172 80.132 1.00 56.94 211 ASN A O 1
ATOM 1645 N N . GLY A 1 212 ? -22.614 33.947 78.189 1.00 52.00 212 GLY A N 1
ATOM 1646 C CA . GLY A 1 212 ? -21.204 33.822 78.597 1.00 52.00 212 GLY A CA 1
ATOM 1647 C C . GLY A 1 212 ? -20.177 33.934 77.460 1.00 52.00 212 GLY A C 1
ATOM 1648 O O . GLY A 1 212 ? -19.748 32.929 76.912 1.00 52.00 212 GLY A O 1
ATOM 1649 N N . THR A 1 213 ? -19.864 35.149 77.000 1.00 61.41 213 THR A N 1
ATOM 1650 C CA . THR A 1 213 ? -18.584 35.878 77.182 1.00 61.41 213 THR A CA 1
ATOM 1651 C C . THR A 1 213 ? -17.265 35.123 76.948 1.00 61.41 213 THR A C 1
ATOM 1653 O O . THR A 1 213 ? -1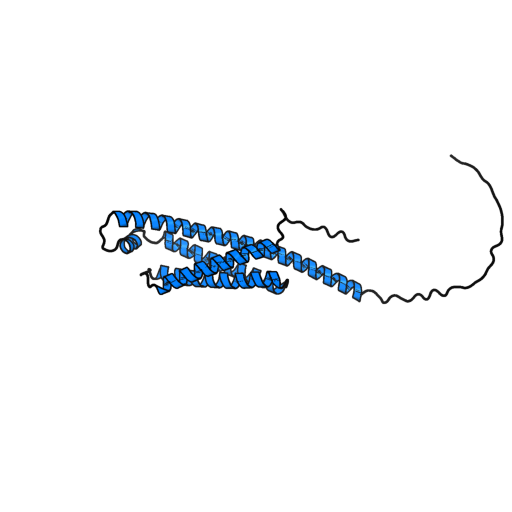6.894 34.265 77.739 1.00 61.41 213 THR A O 1
ATOM 1656 N N . ASN A 1 214 ? -16.505 35.654 75.978 1.00 58.81 214 ASN A N 1
ATOM 1657 C CA . ASN A 1 214 ? -15.049 35.880 75.943 1.00 58.81 214 ASN A CA 1
ATOM 1658 C C . ASN A 1 214 ? -14.082 34.710 76.196 1.00 58.81 214 ASN A C 1
ATOM 1660 O O . ASN A 1 214 ? -13.977 34.222 77.317 1.00 58.81 214 ASN A O 1
ATOM 1664 N N . ARG A 1 215 ? -13.177 34.481 75.230 1.00 55.47 215 ARG A N 1
ATOM 1665 C CA . ARG A 1 215 ? -11.725 34.712 75.408 1.00 55.47 215 ARG A CA 1
ATOM 1666 C C . ARG A 1 215 ? -10.944 34.598 74.084 1.00 55.47 215 ARG A C 1
ATOM 1668 O O . ARG A 1 215 ? -11.011 33.559 73.443 1.00 55.47 215 ARG A O 1
ATOM 1675 N N . VAL A 1 216 ? -10.208 35.689 73.824 1.00 57.28 216 VAL A N 1
ATOM 1676 C CA . VAL A 1 216 ? -8.885 35.880 73.178 1.00 57.28 216 VAL A CA 1
ATOM 1677 C C . VAL A 1 216 ? -8.649 35.275 71.799 1.00 57.28 216 VAL A C 1
ATOM 1679 O O . VAL A 1 216 ? -8.474 34.044 71.705 1.00 57.28 216 VAL A O 1
#

Secondary structure (DSSP, 8-state):
---------SSS--HHHHHHHHHHHHHHHHHHHHHHHHHHHHTT----HHHHHHHHHHHHHHHHHHHHHHHHHHHHHH--HHHHHHHHHHHHHHHHHHHHHHHHHHHHHHHS-HHHHHHHHHTT---HHHHHHHHHHHHHHHHHHHHHHHHHHHHHHHHHHHHHHHHHHHHHHHHHHHHHHHHHHTSPP--------------PPP----------

pLDDT: mean 78.18, std 13.7, range [40.88, 94.62]